Protein AF-A0A8H7IUU7-F1 (afdb_monomer)

Structure (mmCIF, N/CA/C/O backbone):
data_AF-A0A8H7IUU7-F1
#
_entry.id   AF-A0A8H7IUU7-F1
#
loop_
_atom_site.group_PDB
_atom_site.id
_atom_site.type_symbol
_atom_site.label_atom_id
_atom_site.label_alt_id
_atom_site.label_comp_id
_atom_site.label_asym_id
_atom_site.label_entity_id
_atom_site.label_seq_id
_atom_site.pdbx_PDB_ins_code
_atom_site.Cartn_x
_atom_site.Cartn_y
_atom_site.Cartn_z
_atom_site.occupancy
_atom_site.B_iso_or_equiv
_atom_site.auth_seq_id
_atom_site.auth_comp_id
_atom_site.auth_asym_id
_atom_site.auth_atom_id
_atom_site.pdbx_PDB_model_num
ATOM 1 N N . MET A 1 1 ? 2.263 7.302 11.880 1.00 78.50 1 MET A N 1
ATOM 2 C CA . MET A 1 1 ? 2.808 6.072 12.535 1.00 78.50 1 MET A CA 1
ATOM 3 C C . MET A 1 1 ? 3.697 5.297 11.552 1.00 78.50 1 MET A C 1
ATOM 5 O O . MET A 1 1 ? 3.482 5.450 10.354 1.00 78.50 1 MET A O 1
ATOM 9 N N . SER A 1 2 ? 4.653 4.476 12.013 1.00 88.06 2 SER A N 1
ATOM 10 C CA . SER A 1 2 ? 5.533 3.663 11.146 1.00 88.06 2 SER A CA 1
ATOM 11 C C . SER A 1 2 ? 5.480 2.160 11.463 1.00 88.06 2 SER A C 1
ATOM 13 O O . SER A 1 2 ? 5.038 1.753 12.537 1.00 88.06 2 SER A O 1
ATOM 15 N N . LEU A 1 3 ? 5.908 1.344 10.500 1.00 93.69 3 LEU A N 1
ATOM 16 C CA . LEU A 1 3 ? 6.050 -0.111 10.566 1.00 93.69 3 LEU A CA 1
ATOM 17 C C . LEU A 1 3 ? 7.428 -0.493 10.008 1.00 93.69 3 LEU A C 1
ATOM 19 O O . LEU A 1 3 ? 7.913 0.162 9.093 1.00 93.69 3 LEU A O 1
ATOM 23 N N . SER A 1 4 ? 8.010 -1.587 10.487 1.00 94.94 4 SER A N 1
ATOM 24 C CA . SER A 1 4 ? 9.156 -2.235 9.843 1.00 94.94 4 SER A CA 1
ATOM 25 C C . SER A 1 4 ? 8.882 -3.727 9.701 1.00 94.94 4 SER A C 1
ATOM 27 O O . SER A 1 4 ? 8.256 -4.325 10.578 1.00 94.94 4 SER A O 1
ATOM 29 N N . ALA A 1 5 ? 9.330 -4.332 8.604 1.00 94.12 5 ALA A N 1
ATOM 30 C CA . ALA A 1 5 ? 9.123 -5.751 8.331 1.00 94.12 5 ALA A CA 1
ATOM 31 C C . ALA A 1 5 ? 10.209 -6.311 7.403 1.00 94.12 5 ALA A C 1
ATOM 33 O O . ALA A 1 5 ? 11.082 -5.590 6.920 1.00 94.12 5 ALA A O 1
ATOM 34 N N . THR A 1 6 ? 10.134 -7.614 7.144 1.00 94.00 6 THR A N 1
ATOM 35 C CA . THR A 1 6 ? 10.856 -8.242 6.035 1.00 94.00 6 THR A CA 1
ATOM 36 C C . THR A 1 6 ? 9.858 -8.791 5.027 1.00 94.00 6 THR A C 1
ATOM 38 O O . THR A 1 6 ? 8.750 -9.177 5.404 1.00 94.00 6 THR A O 1
ATOM 41 N N . MET A 1 7 ? 10.243 -8.813 3.756 1.00 93.44 7 MET A N 1
ATOM 42 C CA . MET A 1 7 ? 9.476 -9.425 2.677 1.00 93.44 7 MET A CA 1
ATOM 43 C C . MET A 1 7 ? 10.364 -10.442 1.974 1.00 93.44 7 MET A C 1
ATOM 45 O O . MET A 1 7 ? 11.503 -10.138 1.631 1.00 93.44 7 MET A O 1
ATOM 49 N N . GLU A 1 8 ? 9.861 -11.660 1.796 1.00 91.56 8 GLU A N 1
ATOM 50 C CA . GLU A 1 8 ? 10.560 -12.710 1.061 1.00 91.56 8 GLU A CA 1
ATOM 51 C C . GLU A 1 8 ? 9.800 -13.024 -0.227 1.00 91.56 8 GLU A C 1
ATOM 53 O O . GLU A 1 8 ? 8.611 -13.344 -0.202 1.00 91.56 8 GLU A O 1
ATOM 58 N N . ALA A 1 9 ? 10.499 -12.929 -1.355 1.00 88.81 9 ALA A N 1
ATOM 59 C CA . ALA A 1 9 ? 9.999 -13.317 -2.663 1.00 88.81 9 ALA A CA 1
ATOM 60 C C . ALA A 1 9 ? 10.701 -14.601 -3.116 1.00 88.81 9 ALA A C 1
ATOM 62 O O . ALA A 1 9 ? 11.926 -14.708 -3.057 1.00 88.81 9 ALA A O 1
ATOM 63 N N . TYR A 1 10 ? 9.918 -15.577 -3.575 1.00 87.19 10 TYR A N 1
ATOM 64 C CA . TYR A 1 10 ? 10.394 -16.870 -4.075 1.00 87.19 10 TYR A CA 1
ATOM 65 C C . TYR A 1 10 ? 10.298 -16.931 -5.600 1.00 87.19 10 TYR A C 1
ATOM 67 O O . TYR A 1 10 ? 9.606 -16.130 -6.224 1.00 87.19 10 TYR A O 1
ATOM 75 N N . ASN A 1 11 ? 10.925 -17.944 -6.202 1.00 84.12 11 ASN A N 1
ATOM 76 C CA . ASN A 1 11 ? 10.822 -18.209 -7.642 1.00 84.12 11 ASN A CA 1
ATOM 77 C C . ASN A 1 11 ? 11.384 -17.102 -8.528 1.00 84.12 11 ASN A C 1
ATOM 79 O O . ASN A 1 11 ? 10.943 -16.914 -9.659 1.00 84.12 11 ASN A O 1
ATOM 83 N N . ILE A 1 12 ? 12.406 -16.415 -8.025 1.00 76.50 12 ILE A N 1
ATOM 84 C CA . ILE A 1 12 ? 13.089 -15.367 -8.767 1.00 76.50 12 ILE A CA 1
ATOM 85 C C . ILE A 1 12 ? 13.949 -16.019 -9.858 1.00 76.50 12 ILE A C 1
ATOM 87 O O . ILE A 1 12 ? 14.771 -16.890 -9.538 1.00 76.50 12 ILE A O 1
ATOM 91 N N . PRO A 1 13 ? 13.770 -15.643 -11.139 1.00 66.50 13 PRO A N 1
ATOM 92 C CA . PRO A 1 13 ? 14.622 -16.127 -12.213 1.00 66.50 13 PRO A CA 1
ATOM 93 C C . PRO A 1 13 ? 16.075 -15.722 -11.956 1.00 66.50 13 PRO A C 1
ATOM 95 O O . PRO A 1 13 ? 16.388 -14.544 -11.802 1.00 66.50 13 PRO A O 1
ATOM 98 N N . SER A 1 14 ? 16.976 -16.699 -11.926 1.00 58.78 14 SER A N 1
ATOM 99 C CA . SER A 1 14 ? 18.409 -16.438 -12.020 1.00 58.78 14 SER A CA 1
ATOM 100 C C . SER A 1 14 ? 18.784 -16.363 -13.499 1.00 58.78 14 SER A C 1
ATOM 102 O O . SER A 1 14 ? 18.458 -17.269 -14.271 1.00 58.78 14 SER A O 1
ATOM 104 N N . HIS A 1 15 ? 19.462 -15.292 -13.922 1.00 53.72 15 HIS A N 1
ATOM 105 C CA . HIS A 1 15 ? 20.110 -15.302 -15.230 1.00 53.72 15 HIS A CA 1
ATOM 106 C C . HIS A 1 15 ? 21.166 -16.420 -15.235 1.00 53.72 15 HIS A C 1
ATOM 108 O O . HIS A 1 15 ? 21.904 -16.563 -14.255 1.00 53.72 15 HIS A O 1
ATOM 114 N N . PRO A 1 16 ? 21.259 -17.239 -16.299 1.00 47.38 16 PRO A N 1
ATOM 115 C CA . PRO A 1 16 ? 22.338 -18.207 -16.403 1.00 47.38 16 PRO A CA 1
ATOM 116 C C . PRO A 1 16 ? 23.660 -17.441 -16.377 1.00 47.38 16 PRO A C 1
ATOM 118 O O . PRO A 1 16 ? 23.877 -16.545 -17.194 1.00 47.38 16 PRO A O 1
ATOM 121 N N . HIS A 1 17 ? 24.532 -17.774 -15.425 1.00 46.19 17 HIS A N 1
ATOM 122 C CA . HIS A 1 17 ? 25.889 -17.243 -15.381 1.00 46.19 17 HIS A CA 1
ATOM 123 C C . HIS A 1 17 ? 26.519 -17.363 -16.780 1.00 46.19 17 HIS A C 1
ATOM 125 O O . HIS A 1 17 ? 26.555 -18.454 -17.356 1.00 46.19 17 HIS A O 1
ATOM 131 N N . GLN A 1 18 ? 27.040 -16.256 -17.321 1.00 46.28 18 GLN A N 1
ATOM 132 C CA . GLN A 1 18 ? 27.669 -16.190 -18.651 1.00 46.28 18 GLN A CA 1
ATOM 133 C C . GLN A 1 18 ? 28.863 -17.155 -18.834 1.00 46.28 18 GLN A C 1
ATOM 135 O O . GLN A 1 18 ? 29.348 -17.329 -19.948 1.00 46.28 18 GLN A O 1
ATOM 140 N N . HIS A 1 19 ? 29.297 -17.863 -17.787 1.00 45.56 19 HIS A N 1
ATOM 141 C CA . HIS A 1 19 ? 30.297 -18.931 -17.870 1.00 45.56 19 HIS A CA 1
ATOM 142 C C . HIS A 1 19 ? 29.821 -20.210 -18.586 1.00 45.56 19 HIS A C 1
ATOM 144 O O . HIS A 1 19 ? 30.647 -21.063 -18.904 1.00 45.56 19 HIS A O 1
ATOM 150 N N . ALA A 1 20 ? 28.527 -20.362 -18.896 1.00 45.38 20 ALA A N 1
ATOM 151 C CA . ALA A 1 20 ? 28.029 -21.527 -19.639 1.00 45.38 20 ALA A CA 1
ATOM 152 C C . ALA A 1 20 ? 28.329 -21.491 -21.156 1.00 45.38 20 ALA A C 1
ATOM 154 O O . ALA A 1 20 ? 28.132 -22.492 -21.842 1.00 45.38 20 ALA A O 1
ATOM 155 N N . LEU A 1 21 ? 28.837 -20.374 -21.692 1.00 46.16 21 LEU A N 1
ATOM 156 C CA . LEU A 1 21 ? 29.114 -20.201 -23.128 1.00 46.16 21 LEU A CA 1
ATOM 157 C C . LEU A 1 21 ? 30.342 -20.967 -23.652 1.00 46.16 21 LEU A C 1
ATOM 159 O O . LEU A 1 21 ? 30.592 -20.938 -24.853 1.00 46.16 21 LEU A O 1
ATOM 163 N N . HIS A 1 22 ? 31.095 -21.664 -22.794 1.00 49.66 22 HIS A N 1
ATOM 164 C CA . HIS A 1 22 ? 32.273 -22.436 -23.212 1.00 49.66 22 HIS A CA 1
ATOM 165 C C . HIS A 1 22 ? 32.087 -23.959 -23.179 1.00 49.66 22 HIS A C 1
ATOM 167 O O . HIS A 1 22 ? 33.057 -24.688 -23.375 1.00 49.66 22 HIS A O 1
ATOM 173 N N . ASN A 1 23 ? 30.867 -24.460 -22.946 1.00 46.06 23 ASN A N 1
ATOM 174 C CA . ASN A 1 23 ? 30.622 -25.900 -22.900 1.00 46.06 23 ASN A CA 1
ATOM 175 C C . ASN A 1 23 ? 29.955 -26.381 -24.207 1.00 46.06 23 ASN A C 1
ATOM 177 O O . ASN A 1 23 ? 28.793 -26.053 -24.447 1.00 46.06 23 ASN A O 1
ATOM 181 N N . PRO A 1 24 ? 30.635 -27.171 -25.061 1.00 47.31 24 PRO A N 1
ATOM 182 C CA . PRO A 1 24 ? 30.127 -27.562 -26.380 1.00 47.31 24 PRO A CA 1
ATOM 183 C C . PRO A 1 24 ? 29.082 -28.695 -26.335 1.00 47.31 24 PRO A C 1
ATOM 185 O O . PRO A 1 24 ? 28.773 -29.287 -27.365 1.00 47.31 24 PRO A O 1
ATOM 188 N N . HIS A 1 25 ? 28.521 -29.008 -25.161 1.00 47.66 25 HIS A N 1
ATOM 189 C CA . HIS A 1 25 ? 27.526 -30.065 -24.992 1.00 47.66 25 HIS A CA 1
ATOM 190 C C . HIS A 1 25 ? 26.252 -29.501 -24.337 1.00 47.66 25 HIS A C 1
ATOM 192 O O . HIS A 1 25 ? 26.247 -29.255 -23.129 1.00 47.66 25 HIS A O 1
ATOM 198 N N . PRO A 1 26 ? 25.157 -29.283 -25.091 1.00 41.94 26 PRO A N 1
ATOM 199 C CA . PRO A 1 26 ? 23.896 -28.840 -24.517 1.00 41.94 26 PRO A CA 1
ATOM 200 C C . PRO A 1 26 ? 23.181 -30.051 -23.912 1.00 41.94 26 PRO A C 1
ATOM 202 O O . PRO A 1 26 ? 22.449 -30.769 -24.589 1.00 41.94 26 PRO A O 1
ATOM 205 N N . SER A 1 27 ? 23.402 -30.316 -22.628 1.00 40.28 27 SER A N 1
ATOM 206 C CA . SER A 1 27 ? 22.464 -31.125 -21.850 1.00 40.28 27 SER A CA 1
ATOM 207 C C . SER A 1 27 ? 21.185 -30.302 -21.615 1.00 40.28 27 SER A C 1
ATOM 209 O O . SER A 1 27 ? 21.277 -29.194 -21.082 1.00 40.28 27 SER A O 1
ATOM 211 N N . PRO A 1 28 ? 19.989 -30.787 -22.003 1.00 45.06 28 PRO A N 1
ATOM 212 C CA . PRO A 1 28 ? 18.738 -30.164 -21.594 1.00 45.06 28 PRO A CA 1
ATOM 213 C C . PRO A 1 28 ? 18.535 -30.511 -20.118 1.00 45.06 28 PRO A C 1
ATOM 215 O O . PRO A 1 28 ? 18.570 -31.693 -19.802 1.00 45.06 28 PRO A O 1
ATOM 218 N N . GLN A 1 29 ? 18.312 -29.507 -19.260 1.00 46.06 29 GLN A N 1
ATOM 219 C CA . GLN A 1 29 ? 18.384 -29.496 -17.776 1.00 46.06 29 GLN A CA 1
ATOM 220 C C . GLN A 1 29 ? 19.607 -28.642 -17.399 1.00 46.06 29 GLN A C 1
ATOM 222 O O . GLN A 1 29 ? 20.736 -29.046 -17.622 1.00 46.06 29 GLN A O 1
ATOM 227 N N . HIS A 1 30 ? 19.476 -27.379 -16.987 1.00 41.59 30 HIS A N 1
ATOM 228 C CA . HIS A 1 30 ? 18.944 -26.975 -15.687 1.00 41.59 30 HIS A CA 1
ATOM 229 C C . HIS A 1 30 ? 18.495 -25.496 -15.698 1.00 41.59 30 HIS A C 1
ATOM 231 O O . HIS A 1 30 ? 19.305 -24.598 -15.495 1.00 41.59 30 HIS A O 1
ATOM 237 N N . TYR A 1 31 ? 17.197 -25.228 -15.847 1.00 46.81 31 TYR A N 1
ATOM 238 C CA . TYR A 1 31 ? 16.582 -23.971 -15.386 1.00 46.81 31 TYR A CA 1
ATOM 239 C C . TYR A 1 31 ? 15.930 -24.226 -14.022 1.00 46.81 31 TYR A C 1
ATOM 241 O O . TYR A 1 31 ? 14.709 -24.238 -13.911 1.00 46.81 31 TYR A O 1
ATOM 249 N N . THR A 1 32 ? 16.704 -24.586 -12.994 1.00 42.28 32 THR A N 1
ATOM 250 C CA . THR A 1 32 ? 16.101 -25.108 -11.748 1.00 42.28 32 THR A CA 1
ATOM 251 C C . THR A 1 32 ? 16.809 -24.666 -10.473 1.00 42.28 32 THR A C 1
ATOM 253 O O . THR A 1 32 ? 16.996 -25.469 -9.559 1.00 42.28 32 THR A O 1
ATOM 256 N N . ARG A 1 33 ? 17.176 -23.387 -10.353 1.00 50.28 33 ARG A N 1
ATOM 257 C CA . ARG A 1 33 ? 17.339 -22.807 -9.014 1.00 50.28 33 ARG A CA 1
ATOM 258 C C . ARG A 1 33 ? 16.592 -21.488 -8.910 1.00 50.28 33 ARG A C 1
ATOM 260 O O . ARG A 1 33 ? 17.148 -20.415 -9.107 1.00 50.28 33 ARG A O 1
ATOM 267 N N . THR A 1 34 ? 15.309 -21.610 -8.594 1.00 56.47 34 THR A N 1
ATOM 268 C CA . THR A 1 34 ? 14.493 -20.535 -8.040 1.00 56.47 34 THR A CA 1
ATOM 269 C C . THR A 1 34 ? 15.109 -20.109 -6.709 1.00 56.47 34 THR A C 1
ATOM 271 O O . THR A 1 34 ? 14.993 -20.826 -5.712 1.00 56.47 34 THR A O 1
ATOM 274 N N . SER A 1 35 ? 15.841 -18.998 -6.693 1.00 75.44 35 SER A N 1
ATOM 275 C CA . SER A 1 35 ? 16.308 -18.386 -5.448 1.00 75.44 35 SER A CA 1
ATOM 276 C C . SER A 1 35 ? 15.146 -17.693 -4.735 1.00 75.44 35 SER A C 1
ATOM 278 O O . SER A 1 35 ? 14.127 -17.366 -5.353 1.00 75.44 35 SER A O 1
ATOM 280 N N . SER A 1 36 ? 15.300 -17.489 -3.426 1.00 84.62 36 SER A N 1
ATOM 281 C CA . SER A 1 36 ? 14.523 -16.491 -2.701 1.00 84.62 36 SER A CA 1
ATOM 282 C C . SER A 1 36 ? 15.379 -15.261 -2.439 1.00 84.62 36 SER A C 1
ATOM 284 O O . SER A 1 36 ? 16.602 -15.363 -2.306 1.00 84.62 36 SER A O 1
ATOM 286 N N . ILE A 1 37 ? 14.730 -14.102 -2.401 1.00 86.94 37 ILE A N 1
ATOM 287 C CA . ILE A 1 37 ? 15.334 -12.847 -1.966 1.00 86.94 37 ILE A CA 1
ATOM 288 C C . ILE A 1 37 ? 14.504 -12.322 -0.809 1.00 86.94 37 ILE A C 1
ATOM 290 O O . ILE A 1 37 ? 13.276 -12.285 -0.878 1.00 86.94 37 ILE A O 1
ATOM 294 N N . THR A 1 38 ? 15.195 -11.918 0.251 1.00 90.38 38 THR A N 1
ATOM 295 C CA . THR A 1 38 ? 14.591 -11.268 1.407 1.00 90.38 38 THR A CA 1
ATOM 296 C C . THR A 1 38 ? 15.025 -9.815 1.439 1.00 90.38 38 THR A C 1
ATOM 298 O O . THR A 1 38 ? 16.212 -9.517 1.305 1.00 90.38 38 THR A O 1
ATOM 301 N N . THR A 1 39 ? 14.085 -8.911 1.661 1.00 92.88 39 THR A N 1
ATOM 302 C CA . THR A 1 39 ? 14.340 -7.480 1.820 1.00 92.88 39 THR A CA 1
ATOM 303 C C . THR A 1 39 ? 13.813 -6.996 3.159 1.00 92.88 39 THR A C 1
ATOM 305 O O . THR A 1 39 ? 12.847 -7.533 3.703 1.00 92.88 39 THR A O 1
ATOM 308 N N . TYR A 1 40 ? 14.477 -5.991 3.723 1.00 94.69 40 TYR A N 1
ATOM 309 C CA . TYR A 1 40 ? 13.963 -5.220 4.848 1.00 94.69 40 TYR A CA 1
ATOM 310 C C . TYR A 1 40 ? 13.176 -4.034 4.296 1.00 94.69 40 TYR A C 1
ATOM 312 O O . TYR A 1 40 ? 13.643 -3.346 3.381 1.00 94.69 40 TYR A O 1
ATOM 320 N N . LEU A 1 41 ? 11.993 -3.792 4.855 1.00 96.81 41 LEU A N 1
ATOM 321 C CA . LEU A 1 41 ? 11.124 -2.695 4.459 1.00 96.81 41 LEU A CA 1
ATOM 322 C C . LEU A 1 41 ? 10.644 -1.883 5.654 1.00 96.81 41 LEU A C 1
ATOM 324 O O . LEU A 1 41 ? 10.498 -2.389 6.769 1.00 96.81 41 LEU A O 1
ATOM 328 N N . GLU A 1 42 ? 10.349 -0.623 5.372 1.00 97.00 42 GLU A N 1
ATOM 329 C CA . GLU A 1 42 ? 9.690 0.304 6.281 1.00 97.00 42 GLU A CA 1
ATOM 330 C C . GLU A 1 42 ? 8.371 0.759 5.675 1.00 97.00 42 GLU A C 1
ATOM 332 O O . GLU A 1 42 ? 8.267 0.992 4.472 1.00 97.00 42 GLU A O 1
ATOM 337 N N . GLY A 1 43 ? 7.351 0.879 6.511 1.00 96.38 43 GLY A N 1
ATOM 338 C CA . GLY A 1 43 ? 6.029 1.335 6.141 1.00 96.38 43 GLY A CA 1
ATOM 339 C C . GLY A 1 43 ? 5.678 2.641 6.833 1.00 96.38 43 GLY A C 1
ATOM 340 O O . GLY A 1 43 ? 5.826 2.755 8.049 1.00 96.38 43 GLY A O 1
ATOM 341 N N . GLU A 1 44 ? 5.137 3.597 6.089 1.00 96.12 44 GLU A N 1
ATOM 342 C CA . GLU A 1 44 ? 4.406 4.724 6.666 1.00 96.12 44 GLU A CA 1
ATOM 343 C C . GLU A 1 44 ? 2.905 4.431 6.632 1.00 96.12 44 GLU A C 1
ATOM 345 O O . GLU A 1 44 ? 2.337 4.129 5.582 1.00 96.12 44 GLU A O 1
ATOM 350 N N . MET A 1 45 ? 2.266 4.473 7.803 1.00 95.69 45 MET A N 1
ATOM 351 C CA . MET A 1 45 ? 0.815 4.337 7.935 1.00 95.69 45 MET A CA 1
ATOM 352 C C . MET A 1 45 ? 0.156 5.703 7.771 1.00 95.69 45 MET A C 1
ATOM 354 O O . MET A 1 45 ? 0.552 6.666 8.440 1.00 95.69 45 MET A O 1
ATOM 358 N N . LEU A 1 46 ? -0.865 5.757 6.916 1.00 95.06 46 LEU A N 1
ATOM 359 C CA . LEU A 1 46 ? -1.634 6.962 6.636 1.00 95.06 46 LEU A CA 1
ATOM 360 C C . LEU A 1 46 ? -2.609 7.230 7.781 1.00 95.06 46 LEU A C 1
ATOM 362 O O . LEU A 1 46 ? -3.568 6.489 7.993 1.00 95.06 46 LEU A O 1
ATOM 366 N N . ASP A 1 47 ? -2.345 8.306 8.512 1.00 89.94 47 ASP A N 1
ATOM 367 C CA . ASP A 1 47 ? -3.145 8.789 9.640 1.00 89.94 47 ASP A CA 1
ATOM 368 C C . ASP A 1 47 ? -3.780 10.165 9.373 1.00 89.94 47 ASP A C 1
ATOM 370 O O . ASP A 1 47 ? -4.488 10.687 10.230 1.00 89.94 47 ASP A O 1
ATOM 374 N N . PHE A 1 48 ? -3.544 10.739 8.186 1.00 86.19 48 PHE A N 1
ATOM 375 C CA . PHE A 1 48 ? -4.028 12.049 7.730 1.00 86.19 48 PHE A CA 1
ATOM 376 C C . PHE A 1 48 ? -3.587 13.250 8.576 1.00 86.19 48 PHE A C 1
ATOM 378 O O . PHE A 1 48 ? -4.022 14.369 8.311 1.00 86.19 48 PHE A O 1
ATOM 385 N N . ASN A 1 49 ? -2.686 13.038 9.537 1.00 87.75 49 ASN A N 1
ATOM 386 C CA . ASN A 1 49 ? -2.045 14.102 10.306 1.00 87.75 49 ASN A CA 1
ATOM 387 C C . ASN A 1 49 ? -0.577 14.246 9.898 1.00 87.75 49 ASN A C 1
ATOM 389 O O . ASN A 1 49 ? -0.093 15.355 9.699 1.00 87.75 49 ASN A O 1
ATOM 393 N N . THR A 1 50 ? 0.121 13.118 9.771 1.00 90.12 50 THR A N 1
ATOM 394 C CA . THR A 1 50 ? 1.532 13.044 9.379 1.00 90.12 50 THR A CA 1
ATOM 395 C C . THR A 1 50 ? 1.675 12.489 7.972 1.00 90.12 50 THR A C 1
ATOM 397 O O . THR A 1 50 ? 2.433 13.031 7.180 1.00 90.12 50 THR A O 1
ATOM 400 N N . HIS A 1 51 ? 0.925 11.437 7.642 1.00 93.75 51 HIS A N 1
ATOM 401 C CA . HIS A 1 51 ? 0.947 10.846 6.306 1.00 93.75 51 HIS A CA 1
ATOM 402 C C . HIS A 1 51 ? -0.460 10.862 5.719 1.00 93.75 51 HIS A C 1
ATOM 404 O O . HIS A 1 51 ? -1.390 10.276 6.281 1.00 93.75 51 HIS A O 1
ATOM 410 N N . THR A 1 52 ? -0.617 11.528 4.578 1.00 94.38 52 THR A N 1
ATOM 411 C CA . THR A 1 52 ? -1.884 11.601 3.833 1.00 94.38 52 THR A CA 1
ATOM 412 C C . THR A 1 52 ? -1.839 10.682 2.610 1.00 94.38 52 THR A C 1
ATOM 414 O O . THR A 1 52 ? -0.862 9.957 2.415 1.00 94.38 52 THR A O 1
ATOM 417 N N . LEU A 1 53 ? -2.876 10.690 1.763 1.00 95.62 53 LEU A N 1
ATOM 418 C CA . LEU A 1 53 ? -2.835 9.994 0.469 1.00 95.62 53 LEU A CA 1
ATOM 419 C C . LEU A 1 53 ? -1.747 10.539 -0.467 1.00 95.62 53 LEU A C 1
ATOM 421 O O . LEU A 1 53 ? -1.242 9.770 -1.285 1.00 95.62 53 LEU A O 1
ATOM 425 N N . LEU A 1 54 ? -1.384 11.818 -0.324 1.00 96.50 54 LEU A N 1
ATOM 426 C CA . LEU A 1 54 ? -0.286 12.434 -1.058 1.00 96.50 54 LEU A CA 1
ATOM 427 C C . LEU A 1 54 ? 1.046 11.877 -0.547 1.00 96.50 54 LEU A C 1
ATOM 429 O O . LEU A 1 54 ? 1.309 11.860 0.658 1.00 96.50 54 LEU A O 1
ATOM 433 N N . THR A 1 55 ? 1.872 11.414 -1.475 1.00 96.69 55 THR A N 1
ATOM 434 C CA . THR A 1 55 ? 3.198 10.882 -1.188 1.00 96.69 55 THR A CA 1
ATOM 435 C C . THR A 1 55 ? 4.216 12.018 -1.172 1.00 96.69 55 THR A C 1
ATOM 437 O O . THR A 1 55 ? 4.479 12.637 -2.199 1.00 96.69 55 THR A O 1
ATOM 440 N N . GLU A 1 56 ? 4.822 12.258 -0.011 1.00 93.38 56 GLU A N 1
ATOM 441 C CA . GLU A 1 56 ? 5.875 13.273 0.166 1.00 93.38 56 GLU A CA 1
ATOM 442 C C . GLU A 1 56 ? 7.259 12.635 0.371 1.00 93.38 56 GLU A C 1
ATOM 444 O O . GLU A 1 56 ? 8.273 13.187 -0.048 1.00 93.38 56 GLU A O 1
ATOM 449 N N . SER A 1 57 ? 7.302 11.435 0.959 1.00 89.56 57 SER A N 1
ATOM 450 C CA . SER A 1 57 ? 8.537 10.719 1.313 1.00 89.56 57 SER A CA 1
ATOM 451 C C . SER A 1 57 ? 9.264 10.084 0.121 1.00 89.56 57 SER A C 1
ATOM 453 O O . SER A 1 57 ? 10.445 9.748 0.222 1.00 89.56 57 SER A O 1
ATOM 455 N N . PHE A 1 58 ? 8.571 9.873 -1.002 1.00 91.31 58 PHE A N 1
ATOM 456 C CA . PHE A 1 58 ? 9.073 9.129 -2.163 1.00 91.31 58 PHE A CA 1
ATOM 457 C C . PHE A 1 58 ? 8.772 9.869 -3.467 1.00 91.31 58 PHE A C 1
ATOM 459 O O . PHE A 1 58 ? 7.879 10.710 -3.532 1.00 91.31 58 PHE A O 1
ATOM 466 N N . LYS A 1 59 ? 9.497 9.529 -4.539 1.00 90.38 59 LYS A N 1
ATOM 467 C CA . LYS A 1 59 ? 9.326 10.156 -5.858 1.00 90.38 59 LYS A CA 1
ATOM 468 C C . LYS A 1 59 ? 7.996 9.743 -6.501 1.00 90.38 59 LYS A C 1
ATOM 470 O O . LYS A 1 59 ? 7.974 8.819 -7.302 1.00 90.38 59 LYS A O 1
ATOM 475 N N . SER A 1 60 ? 6.909 10.442 -6.195 1.00 95.38 60 SER A N 1
ATOM 476 C CA . SER A 1 60 ? 5.596 10.299 -6.836 1.00 95.38 60 SER A CA 1
ATOM 477 C C . SER A 1 60 ? 4.994 11.675 -7.127 1.00 95.38 60 SER A C 1
ATOM 479 O O . SER A 1 60 ? 5.450 12.687 -6.600 1.00 95.38 60 SER A O 1
ATOM 481 N N . SER A 1 61 ? 3.989 11.722 -7.997 1.00 96.75 61 SER A N 1
ATOM 482 C CA . SER A 1 61 ? 3.204 12.932 -8.254 1.00 96.75 61 SER A CA 1
ATOM 483 C C . SER A 1 61 ? 1.778 12.752 -7.725 1.00 96.75 61 SER A C 1
ATOM 485 O O . SER A 1 61 ? 1.302 11.615 -7.680 1.00 96.75 61 SER A O 1
ATOM 487 N N . PRO A 1 62 ? 1.037 13.838 -7.426 1.00 96.88 62 PRO A N 1
ATOM 488 C CA . PRO A 1 62 ? -0.360 13.732 -6.996 1.00 96.88 62 PRO A CA 1
ATOM 489 C C . PRO A 1 62 ? -1.245 12.959 -7.987 1.00 96.88 62 PRO A C 1
ATOM 491 O O . PRO A 1 62 ? -2.151 12.231 -7.589 1.00 96.88 62 PRO A O 1
ATOM 494 N N . ALA A 1 63 ? -0.968 13.091 -9.290 1.00 96.75 63 ALA A N 1
ATOM 495 C CA . ALA A 1 63 ? -1.674 12.351 -10.330 1.00 96.75 63 ALA A CA 1
ATOM 496 C C . ALA A 1 63 ? -1.381 10.844 -10.254 1.00 96.75 63 ALA A C 1
ATOM 498 O O . ALA A 1 63 ? -2.298 10.033 -10.370 1.00 96.75 63 ALA A O 1
ATOM 499 N N . ASN A 1 64 ? -0.124 10.465 -10.007 1.00 96.56 64 ASN A N 1
ATOM 500 C CA . ASN A 1 64 ? 0.248 9.062 -9.830 1.00 96.56 64 ASN A CA 1
ATOM 501 C C . ASN A 1 64 ? -0.368 8.483 -8.557 1.00 96.56 64 ASN A C 1
ATOM 503 O O . ASN A 1 64 ? -0.949 7.402 -8.617 1.00 96.56 64 ASN A O 1
ATOM 507 N N . ASP A 1 65 ? -0.323 9.214 -7.442 1.00 97.75 65 ASP A N 1
ATOM 508 C CA . ASP A 1 65 ? -0.955 8.784 -6.192 1.00 97.75 65 ASP A CA 1
ATOM 509 C C . ASP A 1 65 ? -2.450 8.520 -6.402 1.00 97.75 65 ASP A C 1
ATOM 511 O O . ASP A 1 65 ? -2.950 7.456 -6.036 1.00 97.75 65 ASP A O 1
ATOM 515 N N . ALA A 1 66 ? -3.159 9.439 -7.069 1.00 96.88 66 ALA A N 1
ATOM 516 C CA . ALA A 1 66 ? -4.570 9.258 -7.397 1.00 96.88 66 ALA A CA 1
ATOM 517 C C . ALA A 1 66 ? -4.809 7.999 -8.251 1.00 96.88 66 ALA A C 1
ATOM 519 O O . ALA A 1 66 ? -5.696 7.208 -7.934 1.00 96.88 66 ALA A O 1
ATOM 520 N N . LEU A 1 67 ? -4.003 7.772 -9.296 1.00 96.75 67 LEU A N 1
ATOM 521 C CA . LEU A 1 67 ? -4.126 6.598 -10.171 1.00 96.75 67 LEU A CA 1
ATOM 522 C C . LEU A 1 67 ? -3.901 5.275 -9.431 1.00 96.75 67 LEU A C 1
ATOM 524 O O . LEU A 1 67 ? -4.589 4.290 -9.713 1.00 96.75 67 LEU A O 1
ATOM 528 N N . TYR A 1 68 ? -2.935 5.237 -8.516 1.00 98.19 68 TYR A N 1
ATOM 529 C CA . TYR A 1 68 ? -2.589 4.030 -7.771 1.00 98.19 68 TYR A CA 1
ATOM 530 C C . TYR A 1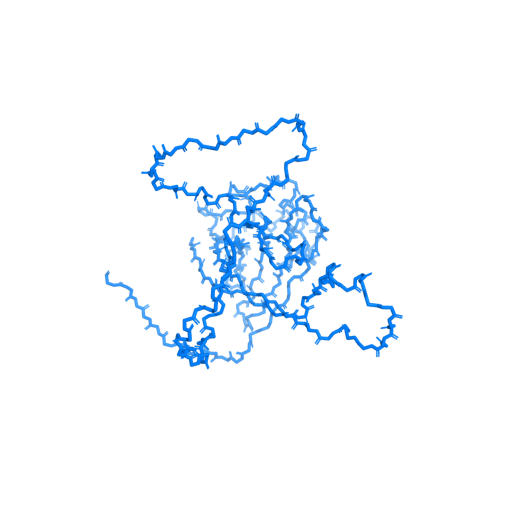 68 ? -3.595 3.746 -6.657 1.00 98.19 68 TYR A C 1
ATOM 532 O O . TYR A 1 68 ? -4.124 2.633 -6.594 1.00 98.19 68 TYR A O 1
ATOM 540 N N . TRP A 1 69 ? -3.948 4.749 -5.847 1.00 97.94 69 TRP A N 1
ATOM 541 C CA . TRP A 1 69 ? -4.974 4.592 -4.814 1.00 97.94 69 TRP A CA 1
ATOM 542 C C . TRP A 1 69 ? -6.325 4.201 -5.409 1.00 97.94 69 TRP A C 1
ATOM 544 O O . TRP A 1 69 ? -6.978 3.301 -4.887 1.00 97.94 69 TRP A O 1
ATOM 554 N N . ARG A 1 70 ? -6.712 4.781 -6.554 1.00 97.25 70 ARG A N 1
ATOM 555 C CA . ARG A 1 70 ? -7.968 4.457 -7.250 1.00 97.25 70 ARG A CA 1
ATOM 556 C C . ARG A 1 70 ? -8.087 2.984 -7.648 1.00 97.25 70 ARG A C 1
ATOM 558 O O . ARG A 1 70 ? -9.205 2.508 -7.801 1.00 97.25 70 ARG A O 1
ATOM 565 N N . LYS A 1 71 ? -6.972 2.267 -7.836 1.00 97.56 71 LYS A N 1
ATOM 566 C CA . LYS A 1 71 ? -6.952 0.848 -8.243 1.00 97.56 71 LYS A CA 1
ATOM 567 C C . LYS A 1 71 ? -6.995 -0.135 -7.073 1.00 97.56 71 LYS A C 1
ATOM 569 O O . LYS A 1 71 ? -7.197 -1.328 -7.305 1.00 97.56 71 LYS A O 1
ATOM 574 N N . LEU A 1 72 ? -6.811 0.339 -5.846 1.00 97.94 72 LEU A N 1
ATOM 575 C CA . LEU A 1 72 ? -6.816 -0.488 -4.644 1.00 97.94 72 LEU A CA 1
ATOM 576 C C . LEU A 1 72 ? -8.154 -0.363 -3.901 1.00 97.94 72 LEU A C 1
ATOM 578 O O . LEU A 1 72 ? -8.778 0.701 -3.931 1.00 97.94 72 LEU A O 1
ATOM 582 N N . PRO A 1 73 ? -8.617 -1.413 -3.202 1.00 96.00 73 PRO A N 1
ATOM 583 C CA . PRO A 1 73 ? -9.641 -1.256 -2.173 1.00 96.00 73 PRO A CA 1
ATOM 584 C C . PRO A 1 73 ? -9.180 -0.232 -1.127 1.00 96.00 73 PRO A C 1
ATOM 586 O O . PRO A 1 73 ? -7.990 -0.179 -0.829 1.00 96.00 73 PRO A O 1
ATOM 589 N N . PRO A 1 74 ? -10.069 0.592 -0.563 1.00 94.31 74 PRO A N 1
ATOM 590 C CA . PRO A 1 74 ? -11.526 0.613 -0.741 1.00 94.31 74 PRO A CA 1
ATOM 591 C C . PRO A 1 74 ? -12.001 1.296 -2.041 1.00 94.31 74 PRO A C 1
ATOM 593 O O . PRO A 1 74 ? -13.185 1.250 -2.353 1.00 94.31 74 PRO A O 1
ATOM 596 N N . PHE A 1 75 ? -11.115 1.973 -2.776 1.00 96.81 75 PHE A N 1
ATOM 597 C CA . PHE A 1 75 ? -11.488 2.937 -3.819 1.00 96.81 75 PHE A CA 1
ATOM 598 C C . PHE A 1 75 ? -11.790 2.299 -5.178 1.00 96.81 75 PHE A C 1
ATOM 600 O O . PHE A 1 75 ? -12.514 2.885 -5.979 1.00 96.81 75 PHE A O 1
ATOM 607 N N . ARG A 1 76 ? -11.229 1.115 -5.456 1.00 96.31 76 ARG A N 1
ATOM 608 C CA . ARG A 1 76 ? -11.364 0.389 -6.733 1.00 96.31 76 ARG A CA 1
ATOM 609 C C . ARG A 1 76 ? -12.804 0.286 -7.222 1.00 96.31 76 ARG A C 1
ATOM 611 O O . ARG A 1 76 ? -13.060 0.539 -8.397 1.00 96.31 76 ARG A O 1
ATOM 618 N N . ASP A 1 77 ? -13.713 -0.048 -6.317 1.00 94.38 77 ASP A N 1
ATOM 619 C CA . ASP A 1 77 ? -15.093 -0.401 -6.651 1.00 94.38 77 ASP A CA 1
ATOM 620 C C . ASP A 1 77 ? -16.065 0.789 -6.513 1.00 94.38 77 ASP A C 1
ATOM 622 O O . ASP A 1 77 ? -17.271 0.630 -6.681 1.00 94.38 77 ASP A O 1
ATOM 626 N N . MET A 1 78 ? -15.549 1.987 -6.223 1.00 96.12 78 MET A N 1
ATOM 627 C CA . MET A 1 78 ? -16.330 3.225 -6.152 1.00 96.12 78 MET A CA 1
ATOM 628 C C . MET A 1 78 ? -16.414 3.898 -7.522 1.00 96.12 78 MET A C 1
ATOM 630 O O . MET A 1 78 ? -15.499 3.774 -8.340 1.00 96.12 78 MET A O 1
ATOM 634 N N . ASP A 1 79 ? -17.486 4.650 -7.770 1.00 96.12 79 ASP A N 1
ATOM 635 C CA . ASP A 1 79 ? -17.509 5.607 -8.876 1.00 96.12 79 ASP A CA 1
ATOM 636 C C . ASP A 1 79 ? -16.728 6.885 -8.514 1.00 96.12 79 ASP A C 1
ATOM 638 O O . ASP A 1 79 ? -16.398 7.133 -7.353 1.00 96.12 79 ASP A O 1
ATOM 642 N N . ASP A 1 80 ? -16.390 7.706 -9.507 1.00 94.00 80 ASP A N 1
ATOM 643 C CA . ASP A 1 80 ? -15.539 8.877 -9.268 1.00 94.00 80 ASP A CA 1
ATOM 644 C C . ASP A 1 80 ? -16.232 9.955 -8.410 1.00 94.00 80 ASP A C 1
ATOM 646 O O . ASP A 1 80 ? -15.565 10.660 -7.650 1.00 94.00 80 ASP A O 1
ATOM 650 N N . GLN A 1 81 ? -17.564 10.068 -8.471 1.00 95.25 81 GLN A N 1
ATOM 651 C CA . GLN A 1 81 ? -18.322 10.999 -7.627 1.00 95.25 81 GLN A CA 1
ATOM 652 C C . GLN A 1 81 ? -18.352 10.523 -6.172 1.00 95.25 81 GLN A C 1
ATOM 654 O O . GLN A 1 81 ? -18.241 11.327 -5.245 1.00 95.25 81 GLN A O 1
ATOM 659 N N . ASP A 1 82 ? -18.467 9.218 -5.963 1.00 95.69 82 ASP A N 1
ATOM 660 C CA . ASP A 1 82 ? -18.405 8.561 -4.668 1.00 95.69 82 ASP A CA 1
ATOM 661 C C . ASP A 1 82 ? -17.023 8.683 -4.052 1.00 95.69 82 ASP A C 1
ATOM 663 O O . ASP A 1 82 ? -16.937 9.020 -2.875 1.00 95.69 82 ASP A O 1
ATOM 667 N N . VAL A 1 83 ? -15.950 8.525 -4.835 1.00 95.00 83 VAL A N 1
ATOM 668 C CA . VAL A 1 83 ? -14.587 8.784 -4.351 1.00 95.00 83 VAL A CA 1
ATOM 669 C C . VAL A 1 83 ? -14.463 10.232 -3.878 1.00 95.00 83 VAL A C 1
ATOM 671 O O . VAL A 1 83 ? -14.031 10.467 -2.753 1.00 95.00 83 VAL A O 1
ATOM 674 N N . VAL A 1 84 ? -14.891 11.220 -4.668 1.00 94.19 84 VAL A N 1
ATOM 675 C CA . VAL A 1 84 ? -14.814 12.636 -4.256 1.00 94.19 84 VAL A CA 1
ATOM 676 C C . VAL A 1 84 ? -15.634 12.901 -2.985 1.00 94.19 84 VAL A C 1
ATOM 678 O O . VAL A 1 84 ? -15.154 13.565 -2.059 1.00 94.19 84 VAL A O 1
ATOM 681 N N . ARG A 1 85 ? -16.850 12.347 -2.895 1.00 95.19 85 ARG A N 1
ATOM 682 C CA . ARG A 1 85 ? -17.701 12.454 -1.695 1.00 95.19 85 ARG A CA 1
ATOM 683 C C . ARG A 1 85 ? -17.077 11.770 -0.478 1.00 95.19 85 ARG A C 1
ATOM 685 O O . ARG A 1 85 ? -17.136 12.315 0.622 1.00 95.19 85 ARG A O 1
ATOM 692 N N . ALA A 1 86 ? -16.464 10.608 -0.665 1.00 93.88 86 ALA A N 1
ATOM 693 C CA . ALA A 1 86 ? -15.772 9.854 0.372 1.00 93.88 86 ALA A CA 1
ATOM 694 C C . ALA A 1 86 ? -14.564 10.631 0.908 1.00 93.88 86 ALA A C 1
ATOM 696 O O . ALA A 1 86 ? -14.479 10.883 2.110 1.00 93.88 86 ALA A O 1
ATOM 697 N N . LEU A 1 87 ? -13.688 11.102 0.015 1.00 91.75 87 LEU A N 1
ATOM 698 C CA . LEU A 1 87 ? -12.469 11.833 0.372 1.00 91.75 87 LEU A CA 1
ATOM 699 C C . LEU A 1 87 ? -12.758 13.151 1.112 1.00 91.75 87 LEU A C 1
ATOM 701 O O . LEU A 1 87 ? -11.934 13.596 1.908 1.00 91.75 87 LEU A O 1
ATOM 705 N N . THR A 1 88 ? -13.930 13.754 0.899 1.00 92.88 88 THR A N 1
ATOM 706 C CA . THR A 1 88 ? -14.363 14.991 1.577 1.00 92.88 88 THR A CA 1
ATOM 707 C C . THR A 1 88 ? -15.220 14.752 2.829 1.00 92.88 88 THR A C 1
ATOM 709 O O . THR A 1 88 ? -15.564 15.703 3.533 1.00 92.88 88 THR A O 1
ATOM 712 N N . SER A 1 89 ? -15.541 13.497 3.163 1.00 95.12 89 SER A N 1
ATOM 713 C CA . SER A 1 89 ? -16.417 13.138 4.2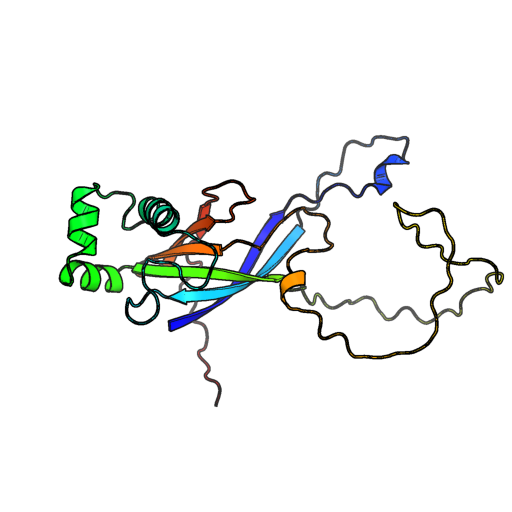83 1.00 95.12 89 SER A CA 1
ATOM 714 C C . SER A 1 89 ? -15.638 12.616 5.491 1.00 95.12 89 SER A C 1
ATOM 716 O O . SER A 1 89 ? -15.133 11.495 5.497 1.00 95.12 89 SER A O 1
ATOM 718 N N . ARG A 1 90 ? -15.620 13.388 6.587 1.00 92.31 90 ARG A N 1
ATOM 719 C CA . ARG A 1 90 ? -14.994 12.971 7.860 1.00 92.31 90 ARG A CA 1
ATOM 720 C C . ARG A 1 90 ? -15.577 11.663 8.405 1.00 92.31 90 ARG A C 1
ATOM 722 O O . ARG A 1 90 ? -14.829 10.789 8.823 1.00 92.31 90 ARG A O 1
ATOM 729 N N . LYS A 1 91 ? -16.904 11.512 8.354 1.00 94.62 91 LYS A N 1
ATOM 730 C CA . LYS A 1 91 ? -17.593 10.299 8.822 1.00 94.62 91 LYS A CA 1
ATOM 731 C C . LYS A 1 91 ? -17.167 9.065 8.024 1.00 94.62 91 LYS A C 1
ATOM 733 O O . LYS A 1 91 ? -17.033 7.982 8.585 1.00 94.62 91 LYS A O 1
ATOM 738 N N . TRP A 1 92 ? -16.976 9.227 6.715 1.00 94.56 92 TRP A N 1
ATOM 739 C CA . TRP A 1 92 ? -16.510 8.135 5.870 1.00 94.56 92 TRP A CA 1
ATOM 740 C C . TRP A 1 92 ? -15.080 7.730 6.239 1.00 94.56 92 TRP A C 1
ATOM 742 O O . TRP A 1 92 ? -14.821 6.545 6.415 1.00 94.56 92 TRP A O 1
ATOM 752 N N . TRP A 1 93 ? -14.187 8.700 6.462 1.00 91.00 93 TRP A N 1
ATOM 753 C CA . TRP A 1 93 ? -12.817 8.435 6.915 1.00 91.00 93 TRP A CA 1
ATOM 754 C C . TRP A 1 93 ? -12.738 7.726 8.267 1.00 91.00 93 TRP A C 1
ATOM 756 O O . TRP A 1 93 ? -11.927 6.815 8.434 1.00 91.00 93 TRP A O 1
ATOM 766 N N . GLU A 1 94 ? -13.590 8.107 9.221 1.00 91.94 94 GLU A N 1
ATOM 767 C CA . GLU A 1 94 ? -13.688 7.422 10.513 1.00 91.94 94 GLU A CA 1
ATOM 768 C C . GLU A 1 94 ? -14.042 5.946 10.311 1.00 91.94 94 GLU A C 1
ATOM 770 O O . GLU A 1 94 ? -13.326 5.082 10.815 1.00 91.94 94 GLU A O 1
ATOM 775 N N . GLY A 1 95 ? -15.068 5.652 9.502 1.00 94.62 95 GLY A N 1
ATOM 776 C CA . GLY A 1 95 ? -15.442 4.280 9.146 1.00 94.62 95 GLY A CA 1
ATOM 777 C C . GLY A 1 95 ? -14.324 3.536 8.416 1.00 94.62 95 GLY A C 1
ATOM 778 O O . GLY A 1 95 ? -13.980 2.414 8.785 1.00 94.62 95 GLY A O 1
ATOM 779 N N . LEU A 1 96 ? -13.681 4.195 7.450 1.00 94.06 96 LEU A N 1
ATOM 780 C CA . LEU A 1 96 ? -12.579 3.608 6.703 1.00 94.06 96 LEU A CA 1
ATOM 781 C C . LEU A 1 96 ? -11.439 3.176 7.624 1.00 94.06 96 LEU A C 1
ATOM 783 O O . LEU A 1 96 ? -10.948 2.061 7.495 1.00 94.06 96 LEU A O 1
ATOM 787 N N . SER A 1 97 ? -11.033 4.029 8.565 1.00 92.50 97 SER A N 1
ATOM 788 C CA . SER A 1 97 ? -9.906 3.749 9.464 1.00 92.50 97 SER A CA 1
ATOM 789 C C . SER A 1 97 ? -10.142 2.546 10.394 1.00 92.50 97 SER A C 1
ATOM 791 O O . SER A 1 97 ? -9.180 1.918 10.855 1.00 92.50 97 SER A O 1
ATOM 793 N N . GLN A 1 98 ? -11.413 2.206 10.647 1.00 94.38 98 GLN A N 1
ATOM 794 C CA . GLN A 1 98 ? -11.824 1.031 11.423 1.00 94.38 98 GLN A CA 1
ATOM 795 C C . GLN A 1 98 ? -11.781 -0.263 10.607 1.00 94.38 98 GLN A C 1
ATOM 797 O O . GLN A 1 98 ? -11.609 -1.340 11.177 1.00 94.38 98 GLN A O 1
ATOM 802 N N . GLU A 1 99 ? -11.902 -0.174 9.283 1.00 95.62 99 GLU A N 1
ATOM 803 C CA . GLU A 1 99 ? -11.909 -1.332 8.385 1.00 95.62 99 GLU A CA 1
ATOM 804 C C . GLU A 1 99 ? -10.560 -1.562 7.697 1.00 95.62 99 GLU A C 1
ATOM 806 O O . GLU A 1 99 ? -10.154 -2.708 7.490 1.00 95.62 99 GLU A O 1
ATOM 811 N N . TRP A 1 100 ? -9.838 -0.486 7.392 1.00 96.56 100 TRP A N 1
ATOM 812 C CA . TRP A 1 100 ? -8.634 -0.494 6.573 1.00 96.56 100 TRP A CA 1
ATOM 813 C C . TRP A 1 100 ? -7.474 0.225 7.258 1.00 96.56 100 TRP A C 1
ATOM 815 O O . TRP A 1 100 ? -7.645 1.195 7.998 1.00 96.56 100 TRP A O 1
ATOM 825 N N . VAL A 1 101 ? -6.264 -0.246 6.968 1.00 96.62 101 VAL A N 1
ATOM 826 C CA . VAL A 1 101 ? -5.015 0.477 7.213 1.00 96.62 101 VAL A CA 1
ATOM 827 C C . VAL A 1 101 ? -4.368 0.730 5.862 1.00 96.62 101 VAL A C 1
ATOM 829 O O . VAL A 1 101 ? -3.961 -0.210 5.178 1.00 96.62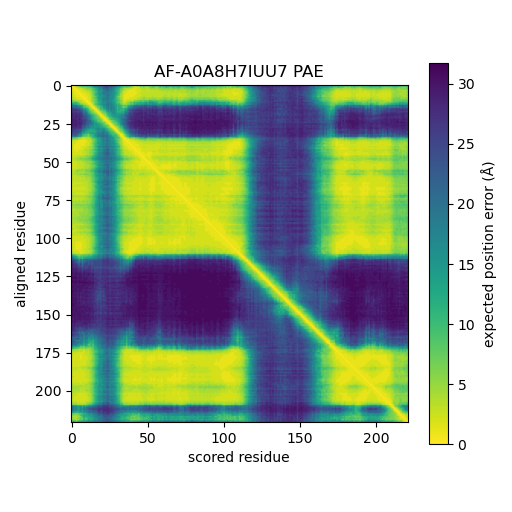 101 VAL A O 1
ATOM 832 N N . LEU A 1 102 ? -4.294 2.001 5.476 1.00 97.56 102 LEU A N 1
ATOM 833 C CA . LEU A 1 102 ? -3.601 2.424 4.265 1.00 97.56 102 LEU A CA 1
ATOM 834 C C . LEU A 1 102 ? -2.141 2.718 4.607 1.00 97.56 102 LEU A C 1
ATOM 836 O O . LEU A 1 102 ? -1.846 3.330 5.638 1.00 97.56 102 LEU A O 1
ATOM 840 N N . MET A 1 103 ? -1.225 2.262 3.762 1.00 97.81 103 MET A N 1
ATOM 841 C CA . MET A 1 103 ? 0.213 2.352 3.989 1.00 97.81 103 MET A CA 1
ATOM 842 C C . MET A 1 103 ? 0.969 2.608 2.690 1.00 97.81 103 MET A C 1
ATOM 844 O O . MET A 1 103 ? 0.495 2.284 1.600 1.00 97.81 103 MET A O 1
ATOM 848 N N . ARG A 1 104 ? 2.196 3.106 2.822 1.00 98.00 104 ARG A N 1
ATOM 849 C CA . ARG A 1 104 ? 3.214 2.987 1.775 1.00 98.00 104 ARG A CA 1
ATOM 850 C C . ARG A 1 104 ? 4.407 2.218 2.312 1.00 98.00 104 ARG A C 1
ATOM 852 O O . ARG A 1 104 ? 4.900 2.564 3.381 1.00 98.00 104 ARG A O 1
ATOM 859 N N . TRP A 1 105 ? 4.841 1.173 1.610 1.00 98.00 105 TRP A N 1
ATOM 860 C CA . TRP A 1 105 ? 5.980 0.339 2.012 1.00 98.00 105 TRP A CA 1
ATOM 861 C C . TRP A 1 105 ? 7.179 0.597 1.111 1.00 98.00 105 TRP A C 1
ATOM 863 O O . TRP A 1 105 ? 7.064 0.550 -0.111 1.00 98.00 105 TRP A O 1
ATOM 873 N N . LYS A 1 106 ? 8.341 0.829 1.714 1.00 96.62 106 LYS A N 1
ATOM 874 C CA . LYS A 1 106 ? 9.602 1.071 1.028 1.00 96.62 106 LYS A CA 1
ATOM 875 C C . LYS A 1 106 ? 10.638 0.051 1.477 1.00 96.62 106 LYS A C 1
ATOM 877 O O . LYS A 1 106 ? 11.059 0.044 2.631 1.00 96.62 106 LYS A O 1
ATOM 882 N N . GLU A 1 107 ? 11.069 -0.784 0.543 1.00 95.69 107 GLU A N 1
ATOM 883 C CA . GLU A 1 107 ? 12.232 -1.648 0.722 1.00 95.69 107 GLU A CA 1
ATOM 884 C C . GLU A 1 107 ? 13.497 -0.786 0.824 1.00 95.69 107 GLU A C 1
ATOM 886 O O . GLU A 1 107 ? 13.680 0.177 0.071 1.00 95.69 107 GLU A O 1
ATOM 891 N N . ARG A 1 108 ? 14.348 -1.105 1.800 1.00 92.75 108 ARG A N 1
ATOM 892 C CA . ARG A 1 108 ? 15.572 -0.352 2.101 1.00 92.75 108 ARG A CA 1
ATOM 893 C C . ARG A 1 108 ? 16.820 -1.103 1.675 1.00 92.75 108 ARG A C 1
ATOM 895 O O . ARG A 1 108 ? 17.744 -0.491 1.154 1.00 92.75 108 ARG A O 1
ATOM 902 N N . CYS A 1 109 ? 16.860 -2.408 1.922 1.00 90.38 109 CYS A N 1
ATOM 903 C CA . CYS A 1 109 ? 18.025 -3.225 1.617 1.00 90.38 109 CYS A CA 1
ATOM 904 C C . CYS A 1 109 ? 17.675 -4.707 1.500 1.00 90.38 109 CYS A C 1
ATOM 906 O O . CYS A 1 109 ? 16.668 -5.183 2.031 1.00 90.38 109 CYS A O 1
ATOM 908 N N . PHE A 1 110 ? 18.561 -5.437 0.831 1.00 88.88 110 PHE A N 1
ATOM 909 C CA . PHE A 1 110 ? 18.548 -6.890 0.794 1.00 88.88 110 PHE A CA 1
ATOM 910 C C . PHE A 1 110 ? 19.103 -7.463 2.101 1.00 88.88 110 PHE A C 1
ATOM 912 O O . PHE A 1 110 ? 20.169 -7.069 2.581 1.00 88.88 110 PHE A O 1
ATOM 919 N N . VAL A 1 111 ? 18.385 -8.425 2.673 1.00 88.19 111 VAL A N 1
ATOM 920 C CA . VAL A 1 111 ? 18.781 -9.142 3.883 1.00 88.19 111 VAL A CA 1
ATOM 921 C C . VAL A 1 111 ? 19.450 -10.444 3.466 1.00 88.19 111 VAL A C 1
ATOM 923 O O . VAL A 1 111 ? 18.822 -11.340 2.903 1.00 88.19 111 VAL A O 1
ATOM 926 N N . LYS A 1 112 ? 20.743 -10.576 3.769 1.00 81.19 112 LYS A N 1
ATOM 927 C CA . LYS A 1 112 ? 21.463 -11.835 3.557 1.00 81.19 112 LYS A CA 1
ATOM 928 C C . LYS A 1 112 ? 20.996 -12.854 4.589 1.00 81.19 112 LYS A C 1
ATOM 930 O O . LYS A 1 112 ? 21.101 -12.620 5.792 1.00 81.19 112 LYS A O 1
ATOM 935 N N . SER A 1 113 ? 20.524 -14.009 4.126 1.00 66.94 113 SER A N 1
ATOM 936 C CA . SER A 1 113 ? 20.252 -15.129 5.022 1.00 66.94 113 SER A CA 1
ATOM 937 C C . SER A 1 113 ? 21.577 -15.586 5.636 1.00 66.94 113 SER A C 1
ATOM 939 O O . SER A 1 113 ? 22.447 -16.098 4.930 1.00 66.94 113 SER A O 1
ATOM 941 N N . LEU A 1 114 ? 21.739 -15.417 6.951 1.00 57.66 114 LEU A N 1
ATOM 942 C CA . LEU A 1 114 ? 22.827 -16.024 7.719 1.00 57.66 114 LEU A CA 1
ATOM 943 C C . LEU A 1 114 ? 22.576 -17.534 7.835 1.00 57.66 114 LEU A C 1
ATOM 945 O O . LEU A 1 114 ? 22.457 -18.079 8.932 1.00 57.66 114 LEU A O 1
ATOM 949 N N . ARG A 1 115 ? 22.452 -18.250 6.712 1.00 50.44 115 ARG A N 1
ATOM 950 C CA . ARG A 1 115 ? 22.614 -19.700 6.758 1.00 50.44 115 ARG A CA 1
ATOM 951 C C . ARG A 1 115 ? 24.052 -19.917 7.182 1.00 50.44 115 ARG A C 1
ATOM 953 O O . ARG A 1 115 ? 24.964 -19.620 6.416 1.00 50.44 115 ARG A O 1
ATOM 960 N N . SER A 1 116 ? 24.210 -20.353 8.435 1.00 43.81 116 SER A N 1
ATOM 961 C CA . SER A 1 116 ? 25.466 -20.808 9.013 1.00 43.81 116 SER A CA 1
ATOM 962 C C . SER A 1 116 ? 26.221 -21.540 7.922 1.00 43.81 116 SER A C 1
ATOM 964 O O . SER A 1 116 ? 25.769 -22.575 7.428 1.00 43.81 116 SER A O 1
ATOM 966 N N . SER A 1 117 ? 27.341 -20.971 7.496 1.00 44.25 117 SER A N 1
ATOM 967 C CA . SER A 1 117 ? 28.344 -21.735 6.796 1.00 44.25 117 SER A CA 1
ATOM 968 C C . SER A 1 117 ? 28.814 -22.796 7.788 1.00 44.25 117 SER A C 1
ATOM 970 O O . SER A 1 117 ? 29.842 -22.651 8.435 1.00 44.25 117 SER A O 1
ATOM 972 N N . SER A 1 118 ? 28.092 -23.912 7.865 1.00 41.91 118 SER A N 1
ATOM 973 C CA . SER A 1 118 ? 28.622 -25.198 8.300 1.00 41.91 118 SER A CA 1
ATOM 974 C C . SER A 1 118 ? 29.597 -25.747 7.247 1.00 41.91 118 SER A C 1
ATOM 976 O O . SER A 1 118 ? 29.736 -26.956 7.078 1.00 41.91 118 SER A O 1
ATOM 978 N N . ALA A 1 119 ? 30.285 -24.860 6.522 1.00 42.06 119 ALA A N 1
ATOM 979 C CA . ALA A 1 119 ? 31.588 -25.152 5.988 1.00 42.06 119 ALA A CA 1
ATOM 980 C C . ALA A 1 119 ? 32.498 -25.231 7.212 1.00 42.06 119 ALA A C 1
ATOM 982 O O . ALA A 1 119 ? 32.833 -24.222 7.831 1.00 42.06 119 ALA A O 1
ATOM 983 N N . LYS A 1 120 ? 32.838 -26.463 7.600 1.00 38.06 120 LYS A N 1
ATOM 984 C CA . LYS A 1 120 ? 33.969 -26.719 8.492 1.00 38.06 120 LYS A CA 1
ATOM 985 C C . LYS A 1 120 ? 35.120 -25.814 8.033 1.00 38.06 120 LYS A C 1
ATOM 987 O O . LYS A 1 120 ? 35.333 -25.751 6.819 1.00 38.06 120 LYS A O 1
ATOM 992 N N . PRO A 1 121 ? 35.841 -25.124 8.934 1.00 37.78 121 PRO A N 1
ATOM 993 C CA . PRO A 1 121 ? 37.029 -24.395 8.532 1.00 37.78 121 PRO A CA 1
ATOM 994 C C . PRO A 1 121 ? 37.930 -25.400 7.821 1.00 37.78 121 PRO A C 1
ATOM 996 O O . PRO A 1 121 ? 38.389 -26.371 8.425 1.00 37.78 121 PRO A O 1
ATOM 999 N N . SER A 1 122 ? 38.076 -25.217 6.509 1.00 41.00 122 SER A N 1
ATOM 1000 C CA . SER A 1 122 ? 39.069 -25.913 5.713 1.00 41.00 122 SER A CA 1
ATOM 1001 C C . SER A 1 122 ? 40.381 -25.708 6.444 1.00 41.00 122 SER A C 1
ATOM 1003 O O . SER A 1 122 ? 40.849 -24.576 6.566 1.00 41.00 122 SER A O 1
ATOM 1005 N N . THR A 1 123 ? 40.923 -26.783 7.009 1.00 37.50 123 THR A N 1
ATOM 1006 C CA . THR A 1 123 ? 42.258 -26.790 7.587 1.00 37.50 123 THR A CA 1
ATOM 1007 C C . THR A 1 123 ? 43.180 -26.170 6.547 1.00 37.50 123 THR A C 1
ATOM 1009 O O . THR A 1 123 ? 43.201 -26.630 5.407 1.00 37.50 123 THR A O 1
ATOM 1012 N N . TYR A 1 124 ? 43.848 -25.077 6.913 1.00 37.47 124 TYR A N 1
ATOM 1013 C CA . TYR A 1 124 ? 44.848 -24.414 6.088 1.00 37.47 124 TYR A CA 1
ATOM 1014 C C . TYR A 1 124 ? 45.876 -25.459 5.635 1.00 37.47 124 TYR A C 1
ATOM 1016 O O . TYR A 1 124 ? 46.785 -25.813 6.383 1.00 37.47 124 TYR A O 1
ATOM 1024 N N . ALA A 1 125 ? 45.719 -25.975 4.420 1.00 38.62 125 ALA A N 1
ATOM 1025 C CA . ALA A 1 125 ? 46.839 -26.510 3.676 1.00 38.62 125 ALA A CA 1
ATOM 1026 C C . ALA A 1 125 ? 47.620 -25.284 3.176 1.00 38.62 125 ALA A C 1
ATOM 1028 O O . ALA A 1 125 ? 47.005 -24.391 2.584 1.00 38.62 125 ALA A O 1
ATOM 1029 N N . PRO A 1 126 ? 48.929 -25.171 3.453 1.00 38.12 126 PRO A N 1
ATOM 1030 C CA . PRO A 1 126 ? 49.721 -24.084 2.899 1.00 38.12 126 PRO A CA 1
ATOM 1031 C C . PRO A 1 126 ? 49.663 -24.163 1.364 1.00 38.12 126 PRO A C 1
ATOM 1033 O O . PRO A 1 126 ? 49.651 -25.271 0.816 1.00 38.12 126 PRO A O 1
ATOM 1036 N N . PRO A 1 127 ? 49.589 -23.022 0.659 1.00 41.88 127 PRO A N 1
ATOM 1037 C CA . PRO A 1 127 ? 49.527 -23.030 -0.794 1.00 41.88 127 PRO A CA 1
ATOM 1038 C C . PRO A 1 127 ? 50.807 -23.672 -1.352 1.00 41.88 127 PRO A C 1
ATOM 1040 O O . PRO A 1 127 ? 51.896 -23.384 -0.845 1.00 41.88 127 PRO A O 1
ATOM 1043 N N . PRO A 1 128 ? 50.724 -24.534 -2.382 1.00 38.50 128 PRO A N 1
ATOM 1044 C CA . PRO A 1 128 ? 51.910 -24.882 -3.145 1.00 38.50 128 PRO A CA 1
ATOM 1045 C C . PRO A 1 128 ? 52.436 -23.600 -3.798 1.00 38.50 128 PRO A C 1
ATOM 1047 O O . PRO A 1 128 ? 51.656 -22.789 -4.297 1.00 38.50 128 PRO A O 1
ATOM 1050 N N . HIS A 1 129 ? 53.754 -23.411 -3.732 1.00 44.03 129 HIS A N 1
ATOM 1051 C CA . HIS A 1 129 ? 54.481 -22.316 -4.367 1.00 44.03 129 HIS A CA 1
ATOM 1052 C C . HIS A 1 129 ? 53.947 -22.047 -5.783 1.00 44.03 129 HIS A C 1
ATOM 1054 O O . HIS A 1 129 ? 54.063 -22.902 -6.657 1.00 44.03 129 HIS A O 1
ATOM 1060 N N . LEU A 1 130 ? 53.366 -20.863 -5.985 1.00 39.69 130 LEU A N 1
ATOM 1061 C CA . LEU A 1 130 ? 53.057 -20.312 -7.299 1.00 39.69 130 LEU A CA 1
ATOM 1062 C C . LEU A 1 130 ? 54.092 -19.232 -7.614 1.00 39.69 130 LEU A C 1
ATOM 1064 O O . LEU A 1 130 ? 54.410 -18.399 -6.763 1.00 39.69 130 LEU A O 1
ATOM 1068 N N . ASP A 1 131 ? 54.624 -19.315 -8.829 1.00 35.53 131 ASP A N 1
ATOM 1069 C CA . ASP A 1 131 ? 55.576 -18.395 -9.442 1.00 35.53 131 ASP A CA 1
ATOM 1070 C C . ASP A 1 131 ? 55.162 -16.912 -9.304 1.00 35.53 131 ASP A C 1
ATOM 1072 O O . ASP A 1 131 ? 53.970 -16.595 -9.329 1.00 35.53 131 ASP A O 1
ATOM 1076 N N . PRO A 1 132 ? 56.121 -15.973 -9.193 1.00 35.12 132 PRO A N 1
ATOM 1077 C CA . PRO A 1 132 ? 55.854 -14.570 -8.863 1.00 35.12 132 PRO A CA 1
ATOM 1078 C C . PRO A 1 132 ? 55.298 -13.693 -10.012 1.00 35.12 132 PRO A C 1
ATOM 1080 O O . PRO A 1 132 ? 55.449 -12.478 -9.957 1.00 35.12 132 PRO A O 1
ATOM 1083 N N . GLU A 1 133 ? 54.621 -14.240 -11.027 1.00 37.72 133 GLU A N 1
ATOM 1084 C CA . GLU A 1 133 ? 54.164 -13.467 -12.205 1.00 37.72 133 GLU A CA 1
ATOM 1085 C C . GLU A 1 133 ? 52.682 -13.679 -12.575 1.00 37.72 133 GLU A C 1
ATOM 1087 O O . GLU A 1 133 ? 52.328 -13.966 -13.715 1.00 37.72 133 GLU A O 1
ATOM 1092 N N . SER A 1 134 ? 51.765 -13.483 -11.626 1.00 34.31 134 SER A N 1
ATOM 1093 C CA . SER A 1 134 ? 50.341 -13.318 -11.961 1.00 34.31 134 SER A CA 1
ATOM 1094 C C . SER A 1 134 ? 49.803 -12.004 -11.406 1.00 34.31 134 SER A C 1
ATOM 1096 O O . SER A 1 134 ? 49.033 -11.973 -10.445 1.00 34.31 134 SER A O 1
ATOM 1098 N N . GLU A 1 135 ? 50.225 -10.905 -12.028 1.00 31.22 135 GLU A N 1
ATOM 1099 C CA . GLU A 1 135 ? 49.606 -9.590 -11.871 1.00 31.22 135 GLU A CA 1
ATOM 1100 C C . GLU A 1 135 ? 48.132 -9.648 -12.309 1.00 31.22 135 GLU A C 1
ATOM 1102 O O . GLU A 1 135 ? 47.811 -9.960 -13.457 1.00 31.22 135 GLU A O 1
ATOM 1107 N N . TYR A 1 136 ? 47.217 -9.340 -11.387 1.00 30.64 136 TYR A N 1
ATOM 1108 C CA . TYR A 1 136 ? 45.817 -9.081 -11.714 1.00 30.64 136 TYR A CA 1
ATOM 1109 C C . TYR A 1 136 ? 45.722 -7.753 -12.476 1.00 30.64 136 TYR A C 1
ATOM 1111 O O . TYR A 1 136 ? 45.966 -6.690 -11.908 1.00 30.64 136 TYR A O 1
ATOM 1119 N N . TYR A 1 137 ? 45.336 -7.804 -13.751 1.00 31.73 137 TYR A N 1
ATOM 1120 C CA . TYR A 1 137 ? 44.974 -6.616 -14.520 1.00 31.73 137 TYR A CA 1
ATOM 1121 C C . TYR A 1 137 ? 43.458 -6.405 -14.473 1.00 31.73 137 TYR A C 1
ATOM 1123 O O . TYR A 1 137 ? 42.692 -7.247 -14.939 1.00 31.73 137 TYR A O 1
ATOM 1131 N N . THR A 1 138 ? 43.031 -5.254 -13.957 1.00 31.67 138 THR A N 1
ATOM 1132 C CA . THR A 1 138 ? 41.668 -4.737 -14.130 1.00 31.67 138 THR A CA 1
ATOM 1133 C C . THR A 1 138 ? 41.600 -4.000 -15.467 1.00 31.67 138 THR A C 1
ATOM 1135 O O . THR A 1 138 ? 42.394 -3.093 -15.715 1.00 31.67 138 THR A O 1
ATOM 1138 N N . TYR A 1 139 ? 40.678 -4.388 -16.344 1.00 28.61 139 TYR A N 1
ATOM 1139 C CA . TYR A 1 139 ? 40.423 -3.706 -17.616 1.00 28.61 139 TYR A CA 1
ATOM 1140 C C . TYR A 1 139 ? 39.350 -2.630 -17.429 1.00 28.61 139 TYR A C 1
ATOM 1142 O O . TYR A 1 139 ? 38.213 -2.933 -17.076 1.00 28.61 139 TYR A O 1
ATOM 1150 N N . ASP A 1 140 ? 39.722 -1.379 -17.694 1.00 30.81 140 ASP A N 1
ATOM 1151 C CA . ASP A 1 140 ? 38.812 -0.238 -17.794 1.00 30.81 140 ASP A CA 1
ATOM 1152 C C . ASP A 1 140 ? 38.503 0.020 -19.279 1.00 30.81 140 ASP A C 1
ATOM 1154 O O . ASP A 1 140 ? 39.402 0.029 -20.123 1.00 30.81 140 ASP A O 1
ATOM 1158 N N . THR A 1 141 ? 37.226 0.170 -19.632 1.00 41.31 141 THR A N 1
ATOM 1159 C CA . THR A 1 141 ? 36.761 0.034 -21.029 1.00 41.31 141 THR A CA 1
ATOM 1160 C C . THR A 1 141 ? 36.817 1.345 -21.823 1.00 41.31 141 THR A C 1
ATOM 1162 O O . THR A 1 141 ? 36.331 1.387 -22.949 1.00 41.31 141 THR A O 1
ATOM 1165 N N . HIS A 1 142 ? 37.424 2.423 -21.304 1.00 38.41 142 HIS A N 1
ATOM 1166 C CA . HIS A 1 142 ? 37.378 3.720 -22.002 1.00 38.41 142 HIS A CA 1
ATOM 1167 C C . HIS A 1 142 ? 38.667 4.550 -22.108 1.00 38.41 142 HIS A C 1
ATOM 1169 O O . HIS A 1 142 ? 38.613 5.626 -22.701 1.00 38.41 142 HIS A O 1
ATOM 1175 N N . THR A 1 143 ? 39.848 4.056 -21.714 1.00 41.69 143 THR A N 1
ATOM 1176 C CA . THR A 1 143 ? 41.108 4.770 -22.028 1.00 41.69 143 THR A CA 1
ATOM 1177 C C . THR A 1 143 ? 42.322 3.839 -22.081 1.00 41.69 143 THR A C 1
ATOM 1179 O O . THR A 1 143 ? 42.635 3.148 -21.121 1.00 41.69 143 THR A O 1
ATOM 1182 N N . PHE A 1 144 ? 43.037 3.838 -23.210 1.00 33.81 144 PHE A N 1
ATOM 1183 C CA . PHE A 1 144 ? 44.226 3.015 -23.488 1.00 33.81 144 PHE A CA 1
ATOM 1184 C C . PHE A 1 144 ? 45.495 3.550 -22.775 1.00 33.81 144 PHE A C 1
ATOM 1186 O O . PHE A 1 144 ? 46.475 3.919 -23.420 1.00 33.81 144 PHE A O 1
ATOM 1193 N N . ALA A 1 145 ? 45.501 3.623 -21.440 1.00 35.62 145 ALA A N 1
ATOM 1194 C CA . ALA A 1 145 ? 46.696 3.999 -20.673 1.00 35.62 145 ALA A CA 1
ATOM 1195 C C . ALA A 1 145 ? 46.825 3.187 -19.371 1.00 35.62 145 ALA A C 1
ATOM 1197 O O . ALA A 1 145 ? 45.905 3.147 -18.562 1.00 35.62 145 ALA A O 1
ATOM 1198 N N . ARG A 1 146 ? 47.991 2.554 -19.154 1.00 30.83 146 ARG A N 1
ATOM 1199 C CA . ARG A 1 146 ? 48.340 1.848 -17.904 1.00 30.83 146 ARG A CA 1
ATOM 1200 C C . ARG A 1 146 ? 48.798 2.852 -16.849 1.00 30.83 146 ARG A C 1
ATOM 1202 O O . ARG A 1 146 ? 49.776 3.548 -17.110 1.00 30.83 146 ARG A O 1
ATOM 1209 N N . HIS A 1 147 ? 48.166 2.918 -15.678 1.00 37.03 147 HIS A N 1
ATOM 1210 C CA . HIS A 1 147 ? 48.688 3.646 -14.510 1.00 37.03 147 HIS A CA 1
ATOM 1211 C C . HIS A 1 147 ? 48.624 2.749 -13.260 1.00 37.03 147 HIS A C 1
ATOM 1213 O O . HIS A 1 147 ? 47.613 2.092 -13.025 1.00 37.03 147 HIS A O 1
ATOM 1219 N N . HIS A 1 148 ? 49.702 2.722 -12.468 1.00 35.94 148 HIS A N 1
ATOM 1220 C CA . HIS A 1 148 ? 49.721 2.115 -11.130 1.00 35.94 148 HIS A CA 1
ATOM 1221 C C . HIS A 1 148 ? 49.016 3.044 -10.121 1.00 35.94 148 HIS A C 1
ATOM 1223 O O . HIS A 1 148 ? 49.244 4.255 -10.182 1.00 35.94 148 HIS A O 1
ATOM 1229 N N . PRO A 1 149 ? 48.207 2.529 -9.175 1.00 39.22 149 PRO A N 1
ATOM 1230 C CA . PRO A 1 149 ? 47.640 3.355 -8.113 1.00 39.22 149 PRO A CA 1
ATOM 1231 C C . PRO A 1 149 ? 48.708 3.697 -7.049 1.00 39.22 149 PRO A C 1
ATOM 1233 O O . PRO A 1 149 ? 49.559 2.854 -6.753 1.00 39.22 149 PRO A O 1
ATOM 1236 N N . PRO A 1 150 ? 48.691 4.909 -6.461 1.00 37.56 150 PRO A N 1
ATOM 1237 C CA . PRO A 1 150 ? 49.574 5.266 -5.351 1.00 37.56 150 PRO A CA 1
ATOM 1238 C C . PRO A 1 150 ? 49.084 4.656 -4.021 1.00 37.56 150 PRO A C 1
ATOM 1240 O O . PRO A 1 150 ? 47.888 4.379 -3.885 1.00 37.56 150 PRO A O 1
ATOM 1243 N N . PRO A 1 151 ? 49.975 4.451 -3.031 1.00 39.62 151 PRO A N 1
ATOM 1244 C CA . PRO A 1 151 ? 49.597 3.894 -1.740 1.00 39.62 151 PRO A CA 1
ATOM 1245 C C . PRO A 1 151 ? 49.044 4.974 -0.793 1.00 39.62 151 PRO A C 1
ATOM 1247 O O . PRO A 1 151 ? 49.488 6.120 -0.806 1.00 39.62 151 PRO A O 1
ATOM 1250 N N . ASP A 1 152 ? 48.113 4.543 0.057 1.00 40.59 152 ASP A N 1
ATOM 1251 C CA . ASP A 1 152 ? 47.661 5.157 1.313 1.00 40.59 152 ASP A CA 1
ATOM 1252 C C . ASP A 1 152 ? 46.867 6.472 1.283 1.00 40.59 152 ASP A C 1
ATOM 1254 O O . ASP A 1 152 ? 47.419 7.555 1.444 1.00 40.59 152 ASP A O 1
ATOM 1258 N N . GLN A 1 153 ? 45.532 6.337 1.316 1.00 34.97 153 GLN A N 1
ATOM 1259 C CA . GLN A 1 153 ? 44.678 7.022 2.301 1.00 34.97 153 GLN A CA 1
ATOM 1260 C C . GLN A 1 153 ? 43.522 6.092 2.713 1.00 34.97 153 GLN A C 1
ATOM 1262 O O . GLN A 1 153 ? 42.512 5.980 2.023 1.00 34.97 153 GLN A O 1
ATOM 1267 N N . GLN A 1 154 ? 43.660 5.411 3.856 1.00 38.56 154 GLN A N 1
ATOM 1268 C CA . GLN A 1 154 ? 42.529 4.784 4.546 1.00 38.56 154 GLN A CA 1
ATOM 1269 C C . GLN A 1 154 ? 41.633 5.884 5.128 1.00 38.56 154 GLN A C 1
ATOM 1271 O O . GLN A 1 154 ? 41.809 6.313 6.266 1.00 38.56 154 GLN A O 1
ATOM 1276 N N . GLN A 1 155 ? 40.659 6.340 4.345 1.00 32.12 155 GLN A N 1
ATOM 1277 C CA . GLN A 1 155 ? 39.447 6.942 4.889 1.00 32.12 155 GLN A CA 1
ATOM 1278 C C . GLN A 1 155 ? 38.366 5.859 4.939 1.00 32.12 155 GLN A C 1
ATOM 1280 O O . GLN A 1 155 ? 38.180 5.145 3.951 1.00 32.12 155 GLN A O 1
ATOM 1285 N N . PRO A 1 156 ? 37.666 5.678 6.073 1.00 34.84 156 PRO A N 1
ATOM 1286 C CA . PRO A 1 156 ? 36.534 4.772 6.112 1.00 34.84 156 PRO A CA 1
ATOM 1287 C C . PRO A 1 156 ? 35.473 5.336 5.167 1.00 34.84 156 PRO A C 1
ATOM 1289 O O . PRO A 1 156 ? 34.885 6.380 5.439 1.00 34.84 156 PRO A O 1
ATOM 1292 N N . ASN A 1 157 ? 35.270 4.658 4.037 1.00 34.47 157 ASN A N 1
ATOM 1293 C CA . ASN A 1 157 ? 34.174 4.942 3.126 1.00 34.47 157 ASN A CA 1
ATOM 1294 C C . ASN A 1 157 ? 32.866 4.768 3.903 1.00 34.47 157 ASN A C 1
ATOM 1296 O O . ASN A 1 157 ? 32.385 3.651 4.101 1.00 34.47 157 ASN A O 1
ATOM 1300 N N . LEU A 1 158 ? 32.296 5.884 4.354 1.00 39.09 158 LEU A N 1
ATOM 1301 C CA . LEU A 1 158 ? 30.867 6.003 4.596 1.00 39.09 158 LEU A CA 1
ATOM 1302 C C . LEU A 1 158 ? 30.212 5.888 3.221 1.00 39.09 158 LEU A C 1
ATOM 1304 O O . LEU A 1 158 ? 30.044 6.870 2.511 1.00 39.09 158 LEU A O 1
ATOM 1308 N N . ILE A 1 159 ? 29.977 4.650 2.799 1.00 37.75 159 ILE A N 1
ATOM 1309 C CA . ILE A 1 159 ? 29.329 4.355 1.528 1.00 37.75 159 ILE A CA 1
ATOM 1310 C C . ILE A 1 159 ? 27.882 4.821 1.672 1.00 37.75 159 ILE A C 1
ATOM 1312 O O . ILE A 1 159 ? 27.136 4.284 2.494 1.00 37.75 159 ILE A O 1
ATOM 1316 N N . ASP A 1 160 ? 27.528 5.856 0.915 1.00 34.56 160 ASP A N 1
ATOM 1317 C CA . ASP A 1 160 ? 26.188 6.422 0.854 1.00 34.56 160 ASP A CA 1
ATOM 1318 C C . ASP A 1 160 ? 25.138 5.327 0.644 1.00 34.56 160 ASP A C 1
ATOM 1320 O O . ASP A 1 160 ? 25.232 4.486 -0.257 1.00 34.56 160 ASP A O 1
ATOM 1324 N N . ALA A 1 161 ? 24.093 5.379 1.469 1.00 43.78 161 ALA A N 1
ATOM 1325 C CA . ALA A 1 161 ? 22.956 4.461 1.473 1.00 43.78 161 ALA A CA 1
ATOM 1326 C C . ALA A 1 161 ? 22.177 4.408 0.138 1.00 43.78 161 ALA A C 1
ATOM 1328 O O . ALA A 1 161 ? 21.271 3.591 -0.011 1.00 43.78 161 ALA A O 1
ATOM 1329 N N . GLU A 1 162 ? 22.522 5.243 -0.844 1.00 42.69 162 GLU A N 1
ATOM 1330 C CA . GLU A 1 162 ? 21.903 5.254 -2.172 1.00 42.69 162 GLU A CA 1
ATOM 1331 C C . GLU A 1 162 ? 22.399 4.131 -3.102 1.00 42.69 162 GLU A C 1
ATOM 1333 O O . GLU A 1 162 ? 21.693 3.779 -4.044 1.00 42.69 162 GLU A O 1
ATOM 1338 N N . HIS A 1 163 ? 23.550 3.499 -2.829 1.00 43.22 163 HIS A N 1
ATOM 1339 C CA . HIS A 1 163 ? 24.090 2.423 -3.682 1.00 43.22 163 HIS A CA 1
ATOM 1340 C C . HIS A 1 163 ? 23.681 0.997 -3.267 1.00 43.22 163 HIS A C 1
ATOM 1342 O O . HIS A 1 163 ? 24.046 0.032 -3.935 1.00 43.22 163 HIS A O 1
ATOM 1348 N N . ALA A 1 164 ? 22.868 0.826 -2.218 1.00 45.12 164 ALA A N 1
ATOM 1349 C CA . ALA A 1 164 ? 22.413 -0.496 -1.762 1.00 45.12 164 ALA A CA 1
ATOM 1350 C C . ALA A 1 164 ? 21.328 -1.149 -2.656 1.00 45.12 164 ALA A C 1
ATOM 1352 O O . ALA A 1 164 ? 20.802 -2.208 -2.313 1.00 45.12 164 ALA A O 1
ATOM 1353 N N .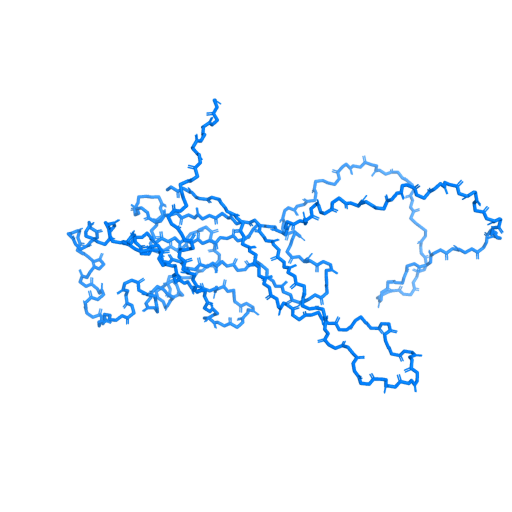 ALA A 1 165 ? 20.973 -0.527 -3.786 1.00 51.56 165 ALA A N 1
ATOM 1354 C CA . ALA A 1 165 ? 19.881 -0.956 -4.662 1.00 51.56 165 ALA A CA 1
ATOM 1355 C C . ALA A 1 165 ? 20.267 -2.014 -5.714 1.00 51.56 165 ALA A C 1
ATOM 1357 O O . ALA A 1 165 ? 19.374 -2.542 -6.372 1.00 51.56 165 ALA A O 1
ATOM 1358 N N . PHE A 1 166 ? 21.554 -2.335 -5.877 1.00 46.41 166 PHE A N 1
ATOM 1359 C CA . PHE A 1 166 ? 22.000 -3.400 -6.776 1.00 46.41 166 PHE A CA 1
ATOM 1360 C C . PHE A 1 166 ? 22.428 -4.626 -5.972 1.00 46.41 166 PHE A C 1
ATOM 1362 O O . PHE A 1 166 ? 23.453 -4.620 -5.293 1.00 46.41 166 PHE A O 1
ATOM 1369 N N . ASP A 1 167 ? 21.624 -5.683 -6.048 1.00 54.81 167 ASP A N 1
ATOM 1370 C CA . ASP A 1 167 ? 22.040 -7.010 -5.617 1.00 54.81 167 ASP A CA 1
ATOM 1371 C C . ASP A 1 167 ? 22.988 -7.605 -6.672 1.00 54.81 167 ASP A C 1
ATOM 1373 O O . ASP A 1 167 ? 22.629 -7.745 -7.844 1.00 54.81 167 ASP A O 1
ATOM 1377 N N . ASP A 1 168 ? 24.195 -7.983 -6.248 1.00 51.47 168 ASP A N 1
ATOM 1378 C CA . ASP A 1 168 ? 25.218 -8.663 -7.062 1.00 51.47 168 ASP A CA 1
ATOM 1379 C C . ASP A 1 168 ? 24.760 -10.061 -7.542 1.00 51.47 168 ASP A C 1
ATOM 1381 O O . ASP A 1 168 ? 25.429 -10.729 -8.325 1.00 51.47 168 ASP A O 1
ATOM 1385 N N . SER A 1 169 ? 23.564 -10.509 -7.140 1.00 54.84 169 SER A N 1
ATOM 1386 C CA . SER A 1 169 ? 22.927 -11.740 -7.629 1.00 54.84 169 SER A CA 1
ATOM 1387 C C . SER A 1 169 ? 22.666 -11.780 -9.142 1.00 54.84 169 SER A C 1
ATOM 1389 O O . SER A 1 169 ? 22.210 -12.810 -9.643 1.00 54.84 169 SER A O 1
ATOM 1391 N N . GLY A 1 170 ? 22.889 -10.686 -9.883 1.00 54.41 170 GLY A N 1
ATOM 1392 C CA . GLY A 1 170 ? 22.717 -10.647 -11.340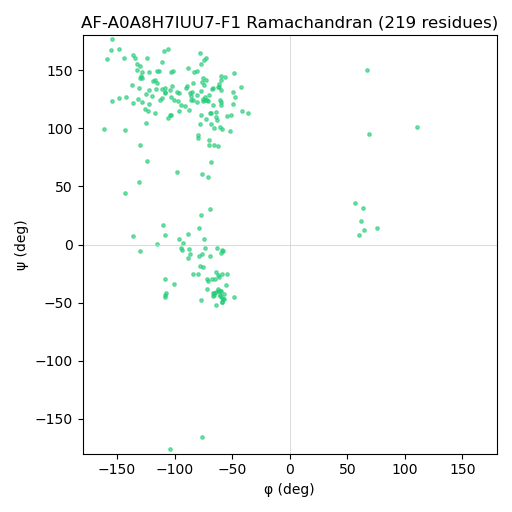 1.00 54.41 170 GLY A CA 1
ATOM 1393 C C . GLY A 1 170 ? 21.279 -10.920 -11.796 1.00 54.41 170 GLY A C 1
ATOM 1394 O O . GLY A 1 170 ? 21.062 -11.317 -12.937 1.00 54.41 170 GLY A O 1
ATOM 1395 N N . CYS A 1 171 ? 20.294 -10.748 -10.906 1.00 57.88 171 CYS A N 1
ATOM 1396 C CA . CYS A 1 171 ? 18.886 -11.075 -11.144 1.00 57.88 171 CYS A CA 1
ATOM 1397 C C . CYS A 1 171 ? 18.082 -9.933 -11.794 1.00 57.88 171 CYS A C 1
ATOM 1399 O O . CYS A 1 171 ? 16.910 -10.119 -12.105 1.00 57.88 171 CYS A O 1
ATOM 1401 N N . GLY A 1 172 ? 18.693 -8.760 -12.007 1.00 63.38 172 GLY A N 1
ATOM 1402 C CA . GLY A 1 172 ? 18.047 -7.611 -12.655 1.00 63.38 172 GLY A CA 1
ATOM 1403 C C . GLY A 1 172 ? 16.863 -7.020 -11.879 1.00 63.38 172 GLY A C 1
ATOM 1404 O O . GLY A 1 172 ? 16.105 -6.233 -12.439 1.00 63.38 172 GLY A O 1
ATOM 1405 N N . LEU A 1 173 ? 16.680 -7.403 -10.611 1.00 74.81 173 LEU A N 1
ATOM 1406 C CA . LEU A 1 173 ? 15.603 -6.903 -9.765 1.00 74.81 173 LEU A CA 1
ATOM 1407 C C . LEU A 1 173 ? 15.983 -5.570 -9.126 1.00 74.81 173 LEU A C 1
ATOM 1409 O O . LEU A 1 173 ? 17.103 -5.394 -8.651 1.00 74.81 173 LEU A O 1
ATOM 1413 N N . THR A 1 174 ? 15.019 -4.654 -9.076 1.00 83.31 174 THR A N 1
ATOM 1414 C CA . THR A 1 174 ? 15.165 -3.353 -8.427 1.00 83.31 174 THR A CA 1
ATOM 1415 C C . THR A 1 174 ? 14.220 -3.225 -7.237 1.00 83.31 174 THR A C 1
ATOM 1417 O O . THR A 1 174 ? 13.052 -3.604 -7.302 1.00 83.31 174 THR A O 1
ATOM 1420 N N . ILE A 1 175 ? 14.726 -2.637 -6.154 1.00 90.69 175 ILE A N 1
ATOM 1421 C CA . ILE A 1 175 ? 13.950 -2.231 -4.972 1.00 90.69 175 ILE A CA 1
ATOM 1422 C C . ILE A 1 175 ? 13.847 -0.696 -4.867 1.00 90.69 175 ILE A C 1
ATOM 1424 O O . ILE A 1 175 ? 13.545 -0.139 -3.809 1.00 90.69 175 ILE A O 1
ATOM 1428 N N . SER A 1 176 ? 14.130 0.016 -5.967 1.00 92.19 176 SER A N 1
ATOM 1429 C CA . SER A 1 176 ? 14.133 1.486 -6.047 1.00 92.19 176 SER A CA 1
ATOM 1430 C C . SER A 1 176 ? 12.753 2.108 -5.824 1.00 92.19 176 SER A C 1
ATOM 1432 O O . SER A 1 176 ? 12.670 3.211 -5.279 1.00 92.19 176 SER A O 1
ATOM 1434 N N . GLY A 1 177 ? 11.685 1.399 -6.183 1.00 95.38 177 GLY A N 1
ATOM 1435 C CA . GLY A 1 177 ? 10.301 1.822 -6.009 1.00 95.38 177 GLY A CA 1
ATOM 1436 C C . GLY A 1 177 ? 9.773 1.719 -4.583 1.00 95.38 177 GLY A C 1
ATOM 1437 O O . GLY A 1 177 ? 10.518 1.578 -3.614 1.00 95.38 177 GLY A O 1
ATOM 1438 N N . PHE A 1 178 ? 8.457 1.808 -4.457 1.00 97.56 178 PHE A N 1
ATOM 1439 C CA . PHE A 1 178 ? 7.721 1.590 -3.214 1.00 97.56 178 PHE A CA 1
ATOM 1440 C C . PHE A 1 178 ? 6.342 1.003 -3.532 1.00 97.56 178 PHE A C 1
ATOM 1442 O O . PHE A 1 178 ? 5.912 0.991 -4.685 1.00 97.56 178 PHE A O 1
ATOM 1449 N N . TYR A 1 179 ? 5.637 0.516 -2.518 1.00 98.25 179 TYR A N 1
ATOM 1450 C CA . TYR A 1 179 ? 4.307 -0.067 -2.662 1.00 98.25 179 TYR A CA 1
ATOM 1451 C C . TYR A 1 179 ? 3.257 0.863 -2.068 1.00 98.25 179 TYR A C 1
ATOM 1453 O O . TYR A 1 179 ? 3.414 1.329 -0.941 1.00 98.25 179 TYR A O 1
ATOM 1461 N N . PHE A 1 180 ? 2.156 1.062 -2.786 1.00 98.50 180 PHE A N 1
ATOM 1462 C CA . PHE A 1 180 ? 0.884 1.481 -2.196 1.00 98.50 180 PHE A CA 1
ATOM 1463 C C . PHE A 1 180 ? 0.214 0.244 -1.612 1.00 98.50 180 PHE A C 1
ATOM 1465 O O . PHE A 1 180 ? 0.124 -0.763 -2.313 1.00 98.50 180 PHE A O 1
ATOM 1472 N N . VAL A 1 181 ? -0.219 0.287 -0.352 1.00 98.38 181 VAL A N 1
ATOM 1473 C CA . VAL A 1 181 ? -0.676 -0.911 0.364 1.00 98.38 181 VAL A CA 1
ATOM 1474 C C . VAL A 1 181 ? -1.946 -0.637 1.161 1.00 98.38 181 VAL A C 1
ATOM 1476 O O . VAL A 1 181 ? -2.058 0.366 1.864 1.00 98.38 181 VAL A O 1
ATOM 1479 N N . CYS A 1 182 ? -2.879 -1.581 1.094 1.00 98.12 182 CYS A N 1
ATOM 1480 C CA . CYS A 1 182 ? -4.133 -1.590 1.830 1.00 98.12 182 CYS A CA 1
ATOM 1481 C C . CYS A 1 182 ? -4.245 -2.902 2.609 1.00 98.12 182 CYS A C 1
ATOM 1483 O O . CYS A 1 182 ? -4.318 -3.981 2.021 1.00 98.12 182 CYS A O 1
ATOM 1485 N N . LEU A 1 183 ? -4.276 -2.808 3.936 1.00 97.19 183 LEU A N 1
ATOM 1486 C CA . LEU A 1 183 ? -4.541 -3.931 4.833 1.00 97.19 183 LEU A CA 1
ATOM 1487 C C . LEU A 1 183 ? -5.994 -3.864 5.304 1.00 97.19 183 LEU A C 1
ATOM 1489 O O . LEU A 1 183 ? -6.402 -2.872 5.911 1.00 97.19 183 LEU A O 1
ATOM 1493 N N . ARG A 1 184 ? -6.755 -4.936 5.091 1.00 96.38 184 ARG A N 1
ATOM 1494 C CA . ARG A 1 184 ? -8.100 -5.088 5.650 1.00 96.38 184 ARG A CA 1
ATOM 1495 C C . ARG A 1 184 ? -8.015 -5.674 7.056 1.00 96.38 184 ARG A C 1
ATOM 1497 O O . ARG A 1 184 ? -7.449 -6.742 7.267 1.00 96.38 184 ARG A O 1
ATOM 1504 N N . ARG A 1 185 ? -8.596 -4.989 8.038 1.00 94.50 185 ARG A N 1
ATOM 1505 C CA . ARG A 1 185 ? -8.465 -5.344 9.460 1.00 94.50 185 ARG A CA 1
ATOM 1506 C C . ARG A 1 185 ? -9.232 -6.604 9.857 1.00 94.50 185 ARG A C 1
ATOM 1508 O O . ARG A 1 185 ? -8.816 -7.275 10.796 1.00 94.50 185 ARG A O 1
ATOM 1515 N N . CYS A 1 186 ? -10.348 -6.918 9.194 1.00 93.94 186 CYS A N 1
ATOM 1516 C CA . CYS A 1 186 ? -11.222 -8.016 9.622 1.00 93.94 186 CYS A CA 1
ATOM 1517 C C . CYS A 1 186 ? -10.621 -9.413 9.386 1.00 93.94 186 CYS A C 1
ATOM 1519 O O . CYS A 1 186 ? -10.876 -10.319 10.180 1.00 93.94 186 CYS A O 1
ATOM 1521 N N . ASP A 1 187 ? -9.802 -9.578 8.346 1.00 92.69 187 ASP A N 1
ATOM 1522 C CA . ASP A 1 187 ? -9.169 -10.851 7.980 1.00 92.69 187 ASP A CA 1
ATOM 1523 C C . ASP A 1 187 ? -7.654 -10.762 7.749 1.00 92.69 187 ASP A C 1
ATOM 1525 O O . ASP A 1 187 ? -6.996 -11.785 7.568 1.00 92.69 187 ASP A O 1
ATOM 1529 N N . GLY A 1 188 ? -7.083 -9.558 7.792 1.00 93.75 188 GLY A N 1
ATOM 1530 C CA . GLY A 1 188 ? -5.656 -9.339 7.602 1.00 93.75 188 GLY A CA 1
ATOM 1531 C C . GLY A 1 188 ? -5.199 -9.439 6.146 1.00 93.75 188 GLY A C 1
ATOM 1532 O O . GLY A 1 188 ? -3.995 -9.547 5.919 1.00 93.75 188 GLY A O 1
ATOM 1533 N N . SER A 1 189 ? -6.111 -9.420 5.164 1.00 95.62 189 SER A N 1
ATOM 1534 C CA . SER A 1 189 ? -5.722 -9.447 3.749 1.00 95.62 189 SER A CA 1
ATOM 1535 C C . SER A 1 189 ? -5.001 -8.157 3.359 1.00 95.62 189 SER A C 1
ATOM 1537 O O . SER A 1 189 ? -5.491 -7.063 3.658 1.00 95.62 189 SER A O 1
ATOM 1539 N N . VAL A 1 190 ? -3.881 -8.283 2.652 1.00 97.50 190 VAL A N 1
ATOM 1540 C CA . VAL A 1 190 ? -3.100 -7.162 2.123 1.00 97.50 190 VAL A CA 1
ATOM 1541 C C . VAL A 1 190 ? -3.213 -7.156 0.606 1.00 97.50 190 VAL A C 1
ATOM 1543 O O . VAL A 1 190 ? -2.892 -8.150 -0.044 1.00 97.50 190 VAL A O 1
ATOM 1546 N N . GLU A 1 191 ? -3.612 -6.024 0.036 1.00 98.31 191 GLU A N 1
ATOM 1547 C CA . GLU A 1 191 ? -3.481 -5.742 -1.394 1.00 98.31 191 GLU A CA 1
ATOM 1548 C C . GLU A 1 191 ? -2.548 -4.546 -1.586 1.00 98.31 191 GLU A C 1
ATOM 1550 O O . GLU A 1 191 ? -2.600 -3.579 -0.827 1.00 98.31 191 GLU A O 1
ATOM 1555 N N . GLY A 1 192 ? -1.705 -4.587 -2.610 1.00 98.25 192 GLY A N 1
ATOM 1556 C CA . GLY A 1 192 ? -0.822 -3.477 -2.924 1.00 98.25 192 GLY A CA 1
ATOM 1557 C C . GLY A 1 192 ? -0.384 -3.428 -4.378 1.00 98.25 192 GLY A C 1
ATOM 1558 O O . GLY A 1 192 ? -0.571 -4.377 -5.142 1.00 98.25 192 GLY A O 1
ATOM 1559 N N . LEU A 1 193 ? 0.194 -2.293 -4.755 1.00 98.38 193 LEU A N 1
ATOM 1560 C CA . LEU A 1 193 ? 0.737 -2.036 -6.085 1.00 98.38 193 LEU A CA 1
ATOM 1561 C C . LEU A 1 193 ? 2.134 -1.440 -5.956 1.00 98.38 193 LEU A C 1
ATOM 1563 O O . LEU A 1 193 ? 2.301 -0.405 -5.309 1.00 98.38 193 LEU A O 1
ATOM 1567 N N . TYR A 1 194 ? 3.114 -2.068 -6.603 1.00 97.25 194 TYR A N 1
ATOM 1568 C CA . TYR A 1 194 ? 4.459 -1.516 -6.725 1.00 97.25 194 TYR A CA 1
ATOM 1569 C C . TYR A 1 194 ? 4.489 -0.374 -7.743 1.00 97.25 194 TYR A C 1
ATOM 1571 O O . TYR A 1 194 ? 3.908 -0.461 -8.834 1.00 97.25 194 TYR A O 1
ATOM 1579 N N . TYR A 1 195 ? 5.199 0.687 -7.387 1.00 96.75 195 TYR A N 1
ATOM 1580 C CA . TYR A 1 195 ? 5.467 1.827 -8.241 1.00 96.75 195 TYR A CA 1
ATOM 1581 C C . TYR A 1 195 ? 6.966 2.121 -8.283 1.00 96.75 195 TYR A C 1
ATOM 1583 O O . TYR A 1 195 ? 7.598 2.410 -7.267 1.00 96.75 195 TYR A O 1
ATOM 1591 N N . ASP A 1 196 ? 7.496 2.108 -9.500 1.00 94.44 196 ASP A N 1
ATOM 1592 C CA . ASP A 1 196 ? 8.805 2.621 -9.877 1.00 94.44 196 ASP A CA 1
ATOM 1593 C C . ASP A 1 196 ? 8.691 3.124 -11.328 1.00 94.44 196 ASP A C 1
ATOM 1595 O O . ASP A 1 196 ? 8.258 2.349 -12.184 1.00 94.44 196 ASP A O 1
ATOM 1599 N N . PRO A 1 197 ? 9.052 4.388 -11.633 1.00 90.56 197 PRO A N 1
ATOM 1600 C CA . PRO A 1 197 ? 9.010 4.928 -12.995 1.00 90.56 197 PRO A CA 1
ATOM 1601 C C . PRO A 1 197 ? 9.783 4.108 -14.033 1.00 90.56 197 PRO A C 1
ATOM 1603 O O . PRO A 1 197 ? 9.469 4.183 -15.219 1.00 90.56 197 PRO A O 1
ATOM 1606 N N . MET A 1 198 ? 10.796 3.355 -13.596 1.00 90.06 198 MET A N 1
ATOM 1607 C CA . MET A 1 198 ? 11.653 2.551 -14.472 1.00 90.06 198 MET A CA 1
ATOM 1608 C C . MET A 1 198 ? 11.185 1.099 -14.616 1.00 90.06 198 MET A C 1
ATOM 1610 O O . MET A 1 198 ? 11.761 0.343 -15.397 1.00 90.06 198 MET A O 1
ATOM 1614 N N . SER A 1 199 ? 10.141 0.708 -13.885 1.00 89.75 199 SER A N 1
ATOM 1615 C CA . SER A 1 199 ? 9.616 -0.652 -13.871 1.00 89.75 199 SER A CA 1
ATOM 1616 C C . SER A 1 199 ? 8.266 -0.748 -14.577 1.00 89.75 199 SER A C 1
ATOM 1618 O O . SER A 1 199 ? 7.582 0.243 -14.831 1.00 89.75 199 SER A O 1
ATOM 1620 N N . SER A 1 200 ? 7.839 -1.980 -14.869 1.00 91.44 200 SER A N 1
ATOM 1621 C CA . SER A 1 200 ? 6.474 -2.216 -15.346 1.00 91.44 200 SER A CA 1
ATOM 1622 C C . SER A 1 200 ? 5.460 -1.725 -14.303 1.00 91.44 200 SER A C 1
ATOM 1624 O O . SER A 1 200 ? 5.624 -2.038 -13.118 1.00 91.44 200 SER A O 1
ATOM 1626 N N . PRO A 1 201 ? 4.422 -0.971 -14.703 1.00 93.69 201 PRO A N 1
ATOM 1627 C CA . PRO A 1 201 ? 3.463 -0.410 -13.764 1.00 93.69 201 PRO A CA 1
ATOM 1628 C C . PRO A 1 201 ? 2.528 -1.487 -13.200 1.00 93.69 201 PRO A C 1
ATOM 1630 O O . PRO A 1 201 ? 2.325 -2.541 -13.800 1.00 93.69 201 PRO A O 1
ATOM 1633 N N . TYR A 1 202 ? 1.902 -1.174 -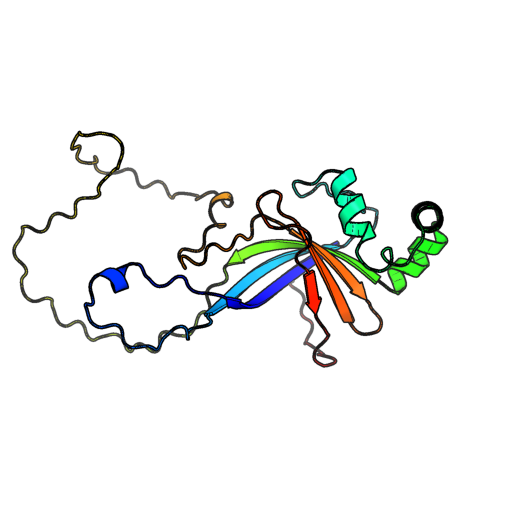12.063 1.00 94.44 202 TYR A N 1
ATOM 1634 C CA . TYR A 1 202 ? 0.829 -1.967 -11.448 1.00 94.44 202 TYR A CA 1
ATOM 1635 C C . TYR A 1 202 ? 1.183 -3.428 -11.133 1.00 94.44 202 TYR A C 1
ATOM 1637 O O . TYR A 1 202 ? 0.327 -4.308 -11.224 1.00 94.44 202 TYR A O 1
ATOM 1645 N N . GLN A 1 203 ? 2.426 -3.702 -10.737 1.00 95.56 203 GLN A N 1
ATOM 1646 C CA . GLN A 1 203 ? 2.774 -5.031 -10.236 1.00 95.56 203 GLN A CA 1
ATOM 1647 C C . GLN A 1 203 ? 2.045 -5.261 -8.907 1.00 95.56 203 GLN A C 1
ATOM 1649 O O . GLN A 1 203 ? 2.194 -4.484 -7.962 1.00 95.56 203 GLN A O 1
ATOM 1654 N N . CYS A 1 204 ? 1.206 -6.293 -8.867 1.00 96.94 204 CYS A N 1
ATOM 1655 C CA . CYS A 1 204 ? 0.292 -6.550 -7.760 1.00 96.94 204 CYS A CA 1
ATOM 1656 C C . CYS A 1 204 ? 0.964 -7.337 -6.632 1.00 96.94 204 CYS A C 1
ATOM 1658 O O . CYS A 1 204 ? 1.516 -8.410 -6.863 1.00 96.94 204 CYS A O 1
ATOM 1660 N N . LEU A 1 205 ? 0.794 -6.856 -5.403 1.00 97.00 205 LEU A N 1
ATOM 1661 C CA . LEU A 1 205 ? 1.077 -7.580 -4.168 1.00 97.00 205 LEU A CA 1
ATOM 1662 C C . LEU A 1 205 ? -0.249 -8.050 -3.564 1.00 97.00 205 LEU A C 1
ATOM 1664 O O . LEU A 1 205 ? -1.158 -7.243 -3.368 1.00 97.00 205 LEU A O 1
ATOM 1668 N N . ARG A 1 206 ? -0.375 -9.345 -3.270 1.00 97.12 206 ARG A N 1
ATOM 1669 C CA . ARG A 1 206 ? -1.527 -9.903 -2.550 1.00 97.12 206 ARG A CA 1
ATOM 1670 C C . ARG A 1 206 ? -1.034 -10.880 -1.504 1.00 97.12 206 ARG A C 1
ATOM 1672 O O . ARG A 1 206 ? -0.353 -11.839 -1.857 1.00 97.12 206 ARG A O 1
ATOM 1679 N N . LEU A 1 207 ? -1.372 -10.624 -0.247 1.00 95.75 207 LEU A N 1
ATOM 1680 C CA . LEU A 1 207 ? -0.988 -11.466 0.880 1.00 95.75 207 LEU A CA 1
ATOM 1681 C C . LEU A 1 207 ? -2.222 -11.790 1.715 1.00 95.75 207 LEU A C 1
ATOM 1683 O O . LEU A 1 207 ? -3.110 -10.955 1.899 1.00 95.75 207 LEU A O 1
ATOM 1687 N N . GLU A 1 208 ? -2.240 -12.997 2.258 1.00 94.31 208 GLU A N 1
ATOM 1688 C CA . GLU A 1 208 ? -3.245 -13.448 3.211 1.00 94.31 208 GLU A CA 1
ATOM 1689 C C . GLU A 1 208 ? -2.587 -13.671 4.572 1.00 94.31 208 GLU A C 1
ATOM 1691 O O . GLU A 1 208 ? -1.405 -14.007 4.668 1.00 94.31 208 GLU A O 1
ATOM 1696 N N . SER A 1 209 ? -3.351 -13.473 5.646 1.00 90.00 209 SER A N 1
ATOM 1697 C CA . SER A 1 209 ? -2.855 -13.752 6.988 1.00 90.00 209 SER A CA 1
ATOM 1698 C C . SER A 1 209 ? -2.780 -15.263 7.210 1.00 90.00 209 SER A C 1
ATOM 1700 O O . SER A 1 209 ? -3.794 -15.941 7.388 1.00 90.00 209 SER A O 1
ATOM 1702 N N . GLU A 1 210 ? -1.565 -15.808 7.245 1.00 85.12 210 GLU A N 1
ATOM 1703 C CA . GLU A 1 210 ? -1.364 -17.197 7.644 1.00 85.12 210 GLU A CA 1
ATOM 1704 C C . GLU A 1 210 ? -1.442 -17.341 9.172 1.00 85.12 210 GLU A C 1
ATOM 1706 O O . GLU A 1 210 ? -0.488 -17.054 9.895 1.00 85.12 210 GLU A O 1
ATOM 1711 N N . LYS A 1 211 ? -2.583 -17.863 9.651 1.00 67.88 211 LYS A N 1
ATOM 1712 C CA . LYS A 1 211 ? -2.907 -18.141 11.068 1.00 67.88 211 LYS A CA 1
ATOM 1713 C C . LYS A 1 211 ? -3.050 -16.859 11.909 1.00 67.88 211 LYS A C 1
ATOM 1715 O O . LYS A 1 211 ? -2.394 -15.853 11.681 1.00 67.88 211 LYS A O 1
ATOM 1720 N N . ARG A 1 212 ? -3.888 -16.898 12.959 1.00 61.88 212 ARG A N 1
ATOM 1721 C CA . ARG A 1 212 ? -3.929 -15.852 14.009 1.00 61.88 212 ARG A CA 1
ATOM 1722 C C . ARG A 1 212 ? -2.634 -15.908 14.820 1.00 61.88 212 ARG A C 1
ATOM 1724 O O . ARG A 1 212 ? -2.626 -16.405 15.948 1.00 61.88 212 ARG A O 1
ATOM 1731 N N . ALA A 1 213 ? -1.531 -15.492 14.218 1.00 54.41 213 ALA A N 1
ATOM 1732 C CA . ALA A 1 213 ? -0.225 -15.545 14.827 1.00 54.41 213 ALA A CA 1
ATOM 1733 C C . ALA A 1 213 ? -0.206 -14.583 16.021 1.00 54.41 213 ALA A C 1
ATOM 1735 O O . ALA A 1 213 ? -0.124 -13.365 15.887 1.00 54.41 213 ALA A O 1
ATOM 1736 N N . ARG A 1 214 ? -0.364 -15.148 17.220 1.00 57.25 214 ARG A N 1
ATOM 1737 C CA . ARG A 1 214 ? -0.088 -14.455 18.474 1.00 57.25 214 ARG A CA 1
ATOM 1738 C C . ARG A 1 214 ? 1.418 -14.500 18.662 1.00 57.25 214 ARG A C 1
ATOM 1740 O O . ARG A 1 214 ? 1.946 -15.494 19.152 1.00 57.25 214 ARG A O 1
ATOM 1747 N N . PHE A 1 215 ? 2.104 -13.458 18.221 1.00 66.50 215 PHE A N 1
ATOM 1748 C CA . PHE A 1 215 ? 3.507 -13.271 18.564 1.00 66.50 215 PHE A CA 1
ATOM 1749 C C . PHE A 1 215 ? 3.609 -12.661 19.964 1.00 66.50 215 PHE A C 1
ATOM 1751 O O . PHE A 1 215 ? 2.712 -11.939 20.406 1.00 66.50 215 PHE A O 1
ATOM 1758 N N . ALA A 1 216 ? 4.683 -12.983 20.683 1.00 73.88 216 ALA A N 1
ATOM 1759 C CA . ALA A 1 216 ? 5.009 -12.274 21.911 1.00 73.88 216 ALA A CA 1
ATOM 1760 C C . ALA A 1 216 ? 5.222 -10.783 21.595 1.00 73.88 216 ALA A C 1
ATOM 1762 O O . ALA A 1 216 ? 5.720 -10.444 20.525 1.00 73.88 216 ALA A O 1
ATOM 1763 N N . SER A 1 217 ? 4.834 -9.904 22.517 1.00 81.69 217 SER A N 1
ATOM 1764 C CA . SER A 1 217 ? 5.093 -8.468 22.410 1.00 81.69 217 SER A CA 1
ATOM 1765 C C . SER A 1 217 ? 6.254 -8.107 23.323 1.00 81.69 217 SER A C 1
ATOM 1767 O O . SER A 1 217 ? 6.294 -8.536 24.476 1.00 81.69 217 SER A O 1
ATOM 1769 N N . TRP A 1 218 ? 7.168 -7.287 22.824 1.00 81.44 218 TRP A N 1
ATOM 1770 C CA . TRP A 1 218 ? 8.270 -6.703 23.582 1.00 81.44 218 TRP A CA 1
ATOM 1771 C C . TRP A 1 218 ? 8.350 -5.208 23.277 1.00 81.44 218 TRP A C 1
ATOM 1773 O O . TRP A 1 218 ? 7.891 -4.756 22.229 1.00 81.44 218 TRP A O 1
ATOM 1783 N N . ALA A 1 219 ? 8.919 -4.442 24.200 1.00 86.06 219 ALA A N 1
ATOM 1784 C CA . ALA A 1 219 ? 9.207 -3.027 24.019 1.00 86.06 219 ALA A CA 1
ATOM 1785 C C . ALA A 1 219 ? 10.673 -2.781 24.376 1.00 86.06 219 ALA A C 1
ATOM 1787 O O . ALA A 1 219 ? 11.201 -3.414 25.293 1.00 86.06 219 ALA A O 1
ATOM 1788 N N . PHE A 1 220 ? 11.324 -1.890 23.635 1.00 83.12 220 PHE A N 1
ATOM 1789 C CA . PHE A 1 220 ? 12.634 -1.381 24.025 1.00 83.12 220 PHE A CA 1
ATOM 1790 C C . PHE A 1 220 ? 12.460 -0.430 25.214 1.00 83.12 220 PHE A C 1
ATOM 1792 O O . PHE A 1 220 ? 11.452 0.276 25.289 1.00 83.12 220 PHE A O 1
ATOM 1799 N N . ALA A 1 221 ? 13.405 -0.484 26.152 1.00 69.19 221 ALA A N 1
ATOM 1800 C CA . ALA A 1 221 ? 13.451 0.397 27.316 1.00 69.19 221 ALA A CA 1
ATOM 1801 C C . ALA A 1 221 ? 13.954 1.796 26.944 1.00 69.19 221 ALA A C 1
ATOM 1803 O O . ALA A 1 221 ? 14.804 1.880 26.026 1.00 69.19 221 ALA A O 1
#

Secondary structure (DSSP, 8-state):
-EEEEEEEEEEEPPPPPGGGGG-S---S------EEEEEEEEEEE--SSS--SS--SSS--HHHHHHHHTTSTTTTTS-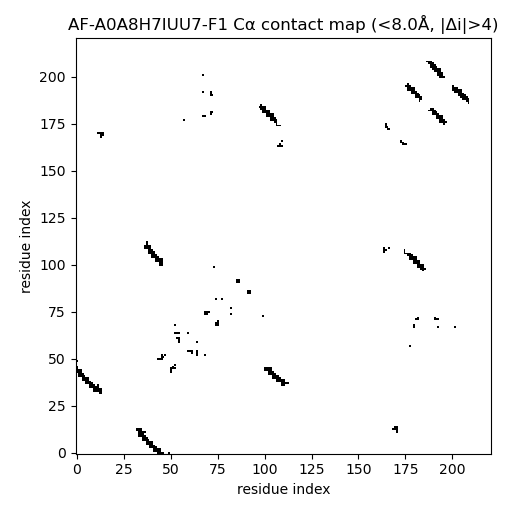HHHHHHHHT-HHHHHHHHHHEEEEEEEEEEE--------------PPPP---S----PPPPTT-----PPPP---------GGGTT--TT-------SEEEEEEETTT--EEEEEE-TTS-TTEEEEE---S---PPP----

Sequence (221 aa):
MSLSATMEAYNIPSHPHQHALHNPHPSPQHYTRTSSITTYLEGEMLDFNTHTLLTESFKSSPANDALYWRKLPPFRDMDDQDVVRALTSRKWWEGLSQEWVLMRWKERCFVKSLRSSSAKPSTYAPPPHLDPESEYYTYDTHTFARHHPPPDQQQPNLIDAEHAAFDDSGCGLTISGFYFVCLRRCDGSVEGLYYDPMSSPYQCLRLESEKRARFASWAFA

Solvent-accessible surface area (backbone atoms only — not comparable to full-atom values): 14423 Å² total; per-residue (Å²): 99,78,49,76,52,73,50,76,47,69,70,42,69,60,60,79,64,78,79,62,82,78,59,98,67,88,66,89,77,81,96,78,65,63,42,70,52,37,30,36,30,41,29,46,35,50,68,72,79,87,31,51,85,63,61,81,94,52,101,62,49,70,69,54,39,50,58,54,53,43,68,33,72,84,43,43,86,48,54,75,68,53,46,55,52,42,78,73,28,68,72,49,50,57,54,44,61,72,44,38,47,46,34,38,38,34,53,69,38,74,50,80,79,83,69,75,73,83,63,69,81,73,75,85,70,79,78,77,89,72,78,98,79,77,82,85,80,83,86,69,96,82,62,103,70,93,77,84,84,83,87,85,81,93,67,87,76,80,71,64,82,81,67,55,53,68,64,88,76,63,50,86,65,74,53,82,36,37,28,47,35,30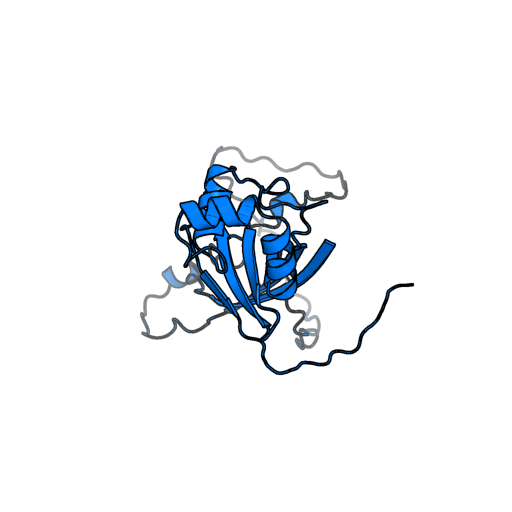,34,33,62,90,69,47,37,34,44,32,34,40,47,38,100,90,51,78,73,70,44,76,45,78,48,71,57,80,65,92,74,81,71,88,86,84,79,87,131

Mean predicted aligned error: 15.2 Å

Nearest PDB structures (foldseek):
  6cd8-assembly1_A  TM=8.079E-01  e=9.990E-08  Homo sapiens
  7q4y-assembly2_B  TM=8.076E-01  e=4.040E-07  Homo sapiens
  6ccr-assembly1_A  TM=7.653E-01  e=6.437E-07  Homo sapiens
  7vgw-assembly2_B  TM=6.764E-01  e=1.294E-06  Saccharomyces c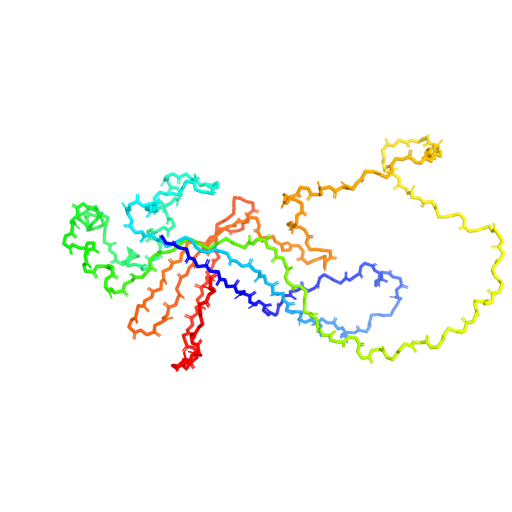erevisiae
  6o09-assembly1_D-2  TM=6.013E-01  e=1.514E+00  Arabidopsis thaliana

pLDDT: mean 73.58, std 24.98, range [28.61, 98.5]

InterPro domains:
  IPR018618 GID complex substrate-recognition subunit 4/10-like [PF09783] (33-120)
  IPR018618 GID complex substrate-recognition subunit 4/10-like [PF09783] (169-208)
  IPR018618 GID complex substrate-recognition subunit 4/10-like [PTHR14534] (1-220)

Foldseek 3Di:
DKDKDKDKDWQQFQDPDPVVVPDPDDDPDDSDDTDMWMFIKMKDWDPVPPHHLDDDPAPDDPVRSCVFVCCDPPNVPDDPVRVVVLVPDPVNVVVCVVFKIKMKMATQAIDDPPPPPPVDPPPDDDDDDDDPDDDDDDDDPPDDDDDDDDDDDPDPPPPDSPPRQDDPSNSPDGRRWMKGWMATPPFRWIWIWTDDPVDDGGDIDTDGDDDPDPDDDDDDD

Organism: NCBI:txid205686

Radius of gyration: 24.87 Å; Cα contacts (8 Å, |Δi|>4): 247; chains: 1; bounding box: 74×46×54 Å